Protein AF-0000000072074625 (afdb_homodimer)

Radius of gyration: 28.18 Å; Cα contacts (8 Å, |Δi|>4): 578; chains: 2; bounding box: 58×152×69 Å

Structure (mmCIF, N/CA/C/O backbone):
data_AF-0000000072074625-model_v1
#
loop_
_entity.id
_entity.type
_entity.pdbx_description
1 polymer 'Uncharacterized protein'
#
loop_
_atom_site.group_PDB
_atom_site.id
_atom_site.type_symbol
_atom_site.label_atom_id
_atom_site.label_alt_id
_atom_site.label_comp_id
_atom_site.label_asym_id
_atom_site.label_entity_id
_atom_site.label_seq_id
_atom_site.pdbx_PDB_ins_code
_atom_site.Cartn_x
_atom_site.Cartn_y
_atom_site.Cartn_z
_atom_site.occupancy
_atom_site.B_iso_or_equiv
_atom_site.auth_seq_id
_atom_site.auth_comp_id
_atom_site.auth_asym_id
_atom_site.auth_atom_id
_atom_site.pdbx_PDB_model_num
ATOM 1 N N . MET A 1 1 ? -21.141 -70.438 -47.938 1 34.88 1 MET A N 1
ATOM 2 C CA . MET A 1 1 ? -20.562 -69.062 -47.875 1 34.88 1 MET A CA 1
ATOM 3 C C . MET A 1 1 ? -20.734 -68.5 -46.469 1 34.88 1 MET A C 1
ATOM 5 O O . MET A 1 1 ? -21.844 -68.125 -46.062 1 34.88 1 MET A O 1
ATOM 9 N N . LYS A 1 2 ? -19.984 -69 -45.438 1 45.38 2 LYS A N 1
ATOM 10 C CA . LYS A 1 2 ? -19.938 -68.562 -44.062 1 45.38 2 LYS A CA 1
ATOM 11 C C . LYS A 1 2 ? -19.562 -67.125 -43.906 1 45.38 2 LYS A C 1
ATOM 13 O O . LYS A 1 2 ? -18.469 -66.688 -44.344 1 45.38 2 LYS A O 1
ATOM 18 N N . ILE A 1 3 ? -20.5 -66.25 -43.938 1 47.69 3 ILE A N 1
ATOM 19 C CA . ILE A 1 3 ? -20.297 -64.812 -43.656 1 47.69 3 ILE A CA 1
ATOM 20 C C . ILE A 1 3 ? -19.672 -64.688 -42.25 1 47.69 3 ILE A C 1
ATOM 22 O O . ILE A 1 3 ? -20.266 -65.062 -41.25 1 47.69 3 ILE A O 1
ATOM 26 N N . MET A 1 4 ? -18.344 -64.688 -42.125 1 47.41 4 MET A N 1
ATOM 27 C CA . MET A 1 4 ? -17.594 -64.312 -40.938 1 47.41 4 MET A CA 1
ATOM 28 C C . MET A 1 4 ? -17.984 -62.938 -40.438 1 47.41 4 MET A C 1
ATOM 30 O O . MET A 1 4 ? -17.844 -61.969 -41.188 1 47.41 4 MET A O 1
ATOM 34 N N . LYS A 1 5 ? -19.016 -62.75 -39.562 1 52.03 5 LYS A N 1
ATOM 35 C CA . LYS A 1 5 ? -19.344 -61.5 -38.875 1 52.03 5 LYS A CA 1
ATOM 36 C C . LYS A 1 5 ? -18.125 -60.938 -38.156 1 52.03 5 LYS A C 1
ATOM 38 O O . LYS A 1 5 ? -17.578 -61.594 -37.25 1 52.03 5 LYS A O 1
ATOM 43 N N . TYR A 1 6 ? -17.219 -60.219 -38.844 1 48.84 6 TYR A N 1
ATOM 44 C CA . TYR A 1 6 ? -16.266 -59.375 -38.156 1 48.84 6 TYR A CA 1
ATOM 45 C C . TYR A 1 6 ? -16.969 -58.406 -37.188 1 48.84 6 TYR A C 1
ATOM 47 O O . TYR A 1 6 ? -17.766 -57.562 -37.625 1 48.84 6 TYR A O 1
ATOM 55 N N . THR A 1 7 ? -17.312 -58.812 -36 1 49.59 7 THR A N 1
ATOM 56 C CA . THR A 1 7 ? -17.703 -57.812 -35 1 49.59 7 THR A CA 1
ATOM 57 C C . THR A 1 7 ? -16.562 -56.844 -34.75 1 49.59 7 THR A C 1
ATOM 59 O O . THR A 1 7 ? -15.492 -57.219 -34.281 1 49.59 7 THR A O 1
ATOM 62 N N . ALA A 1 8 ? -16.469 -55.75 -35.562 1 47.62 8 ALA A N 1
ATOM 63 C CA . ALA A 1 8 ? -15.578 -54.656 -35.219 1 47.62 8 ALA A CA 1
ATOM 64 C C . ALA A 1 8 ? -15.828 -54.156 -33.781 1 47.62 8 ALA A C 1
ATOM 66 O O . ALA A 1 8 ? -16.938 -53.75 -33.469 1 47.62 8 ALA A O 1
ATOM 67 N N . CYS A 1 9 ? -15.125 -54.75 -32.812 1 46.09 9 CYS A N 1
ATOM 68 C CA . CYS A 1 9 ? -15.07 -54.125 -31.484 1 46.09 9 CYS A CA 1
ATOM 69 C C . CYS A 1 9 ? -14.586 -52.688 -31.562 1 46.09 9 CYS A C 1
ATOM 71 O O . CYS A 1 9 ? -13.438 -52.438 -31.906 1 46.09 9 CYS A O 1
ATOM 73 N N . ILE A 1 10 ? -15.414 -51.781 -31.938 1 47.03 10 ILE A N 1
ATOM 74 C CA . ILE A 1 10 ? -15.062 -50.375 -31.75 1 47.03 10 ILE A CA 1
ATOM 75 C C . ILE A 1 10 ? -14.664 -50.156 -30.297 1 47.03 10 ILE A C 1
ATOM 77 O O . ILE A 1 10 ? -15.492 -50.281 -29.375 1 47.03 10 ILE A O 1
ATOM 81 N N . CYS A 1 11 ? -13.398 -50.406 -29.891 1 43 11 CYS A N 1
ATOM 82 C CA . CYS A 1 11 ? -12.875 -49.938 -28.609 1 43 11 CYS A CA 1
ATOM 83 C C . CYS A 1 11 ? -13.094 -48.438 -28.469 1 43 11 CYS A C 1
ATOM 85 O O . CYS A 1 11 ? -12.469 -47.625 -29.156 1 43 11 CYS A O 1
ATOM 87 N N . PHE A 1 12 ? -14.266 -48.031 -28.094 1 47.09 12 PHE A N 1
ATOM 88 C CA . PHE A 1 12 ? -14.406 -46.688 -27.578 1 47.09 12 PHE A CA 1
ATOM 89 C C . PHE A 1 12 ? -13.336 -46.375 -26.547 1 47.09 12 PHE A C 1
ATOM 91 O O . PHE A 1 12 ? -13.391 -46.875 -25.422 1 47.09 12 PHE A O 1
ATOM 98 N N . ILE A 1 13 ? -12.117 -46.219 -26.938 1 43.66 13 ILE A N 1
ATOM 99 C CA . ILE A 1 13 ? -11.18 -45.594 -26.016 1 43.66 13 ILE A CA 1
ATOM 100 C C . ILE A 1 13 ? -11.773 -44.312 -25.484 1 43.66 13 ILE A C 1
ATOM 102 O O . ILE A 1 13 ? -11.906 -43.312 -26.219 1 43.66 13 ILE A O 1
ATOM 106 N N . PHE A 1 14 ? -12.719 -44.375 -24.578 1 44.72 14 PHE A N 1
ATOM 107 C CA . PHE A 1 14 ? -13 -43.188 -23.781 1 44.72 14 PHE A CA 1
ATOM 108 C C . PHE A 1 14 ? -11.711 -42.531 -23.312 1 44.72 14 PHE A C 1
ATOM 110 O O . PHE A 1 14 ? -11 -43.094 -22.469 1 44.72 14 PHE A O 1
ATOM 117 N N . PHE A 1 15 ? -11.039 -41.844 -24.125 1 44.62 15 PHE A N 1
ATOM 118 C CA . PHE A 1 15 ? -10.07 -40.906 -23.594 1 44.62 15 PHE A CA 1
ATOM 119 C C . PHE A 1 15 ? -10.711 -40.031 -22.516 1 44.62 15 PHE A C 1
ATOM 121 O O . PHE A 1 15 ? -11.531 -39.156 -22.812 1 44.62 15 PHE A O 1
ATOM 128 N N . ALA A 1 16 ? -11.023 -40.531 -21.391 1 42.53 16 ALA A N 1
ATOM 129 C CA . ALA A 1 16 ? -11.203 -39.594 -20.297 1 42.53 16 ALA A CA 1
ATOM 130 C C . ALA A 1 16 ? -10.211 -38.438 -20.406 1 42.53 16 ALA A C 1
ATOM 132 O O . ALA A 1 16 ? -9.008 -38.625 -20.219 1 42.53 16 ALA A O 1
ATOM 133 N N . HIS A 1 17 ? -10.297 -37.562 -21.281 1 49.06 17 HIS A N 1
ATOM 134 C CA . HIS A 1 17 ? -9.562 -36.312 -21.141 1 49.06 17 HIS A CA 1
ATOM 135 C C . HIS A 1 17 ? -9.555 -35.844 -19.703 1 49.06 17 HIS A C 1
ATOM 137 O O . HIS A 1 17 ? -10.602 -35.5 -19.141 1 49.06 17 HIS A O 1
ATOM 143 N N . SER A 1 18 ? -8.883 -36.438 -18.797 1 49.34 18 SER A N 1
ATOM 144 C CA . SER A 1 18 ? -8.664 -35.875 -17.469 1 49.34 18 SER A CA 1
ATOM 145 C C . SER A 1 18 ? -8.586 -34.344 -17.531 1 49.34 18 SER A C 1
ATOM 147 O O . SER A 1 18 ? -7.742 -33.812 -18.234 1 49.34 18 SER A O 1
ATOM 149 N N . ALA A 1 19 ? -9.68 -33.719 -17.625 1 53.53 19 ALA A N 1
ATOM 150 C CA . ALA A 1 19 ? -9.695 -32.25 -17.594 1 53.53 19 ALA A CA 1
ATOM 151 C C . ALA A 1 19 ? -8.57 -31.703 -16.703 1 53.53 19 ALA A C 1
ATOM 153 O O . ALA A 1 19 ? -8.461 -32.094 -15.539 1 53.53 19 ALA A O 1
ATOM 154 N N . ILE A 1 20 ? -7.457 -31.422 -17.281 1 61.5 20 ILE A N 1
ATOM 155 C CA . ILE A 1 20 ? -6.367 -30.781 -16.547 1 61.5 20 ILE A CA 1
ATOM 156 C C . ILE A 1 20 ? -6.926 -29.719 -15.617 1 61.5 20 ILE A C 1
ATOM 158 O O . ILE A 1 20 ? -7.77 -28.922 -16.016 1 61.5 20 ILE A O 1
ATOM 162 N N . ALA A 1 21 ? -6.812 -29.969 -14.32 1 74.25 21 ALA A N 1
ATOM 163 C CA . ALA A 1 21 ? -7.27 -29.016 -13.297 1 74.25 21 ALA A CA 1
ATOM 164 C C . ALA A 1 21 ? -6.797 -27.609 -13.609 1 74.25 21 ALA A C 1
ATOM 166 O O . ALA A 1 21 ? -5.703 -27.406 -14.148 1 74.25 21 ALA A O 1
ATOM 167 N N . SER A 1 22 ? -7.691 -26.719 -13.633 1 85.19 22 SER A N 1
ATOM 168 C CA . SER A 1 22 ? -7.371 -25.328 -13.898 1 85.19 22 SER A CA 1
ATOM 169 C C . SER A 1 22 ? -7.586 -24.469 -12.648 1 85.19 22 SER A C 1
ATOM 171 O O . SER A 1 22 ? -8.156 -24.938 -11.664 1 85.19 22 SER A O 1
ATOM 173 N N . LEU A 1 23 ? -7.027 -23.312 -12.695 1 91.88 23 LEU A N 1
ATOM 174 C CA . LEU A 1 23 ? -7.156 -22.328 -11.617 1 91.88 23 LEU A CA 1
ATOM 175 C C . LEU A 1 23 ? -8.594 -21.844 -11.492 1 91.88 23 LEU A C 1
ATOM 177 O O . LEU A 1 23 ? -9.047 -21.016 -12.281 1 91.88 23 LEU A O 1
ATOM 181 N N . THR A 1 24 ? -9.32 -22.391 -10.562 1 91.75 24 THR A N 1
ATOM 182 C CA . THR A 1 24 ? -10.711 -22.016 -10.336 1 91.75 24 THR A CA 1
ATOM 183 C C . THR A 1 24 ? -10.812 -20.828 -9.391 1 91.75 24 THR A C 1
ATOM 185 O O . THR A 1 24 ? -9.867 -20.516 -8.656 1 91.75 24 THR A O 1
ATOM 188 N N . PRO A 1 25 ? -11.977 -20.078 -9.367 1 91.44 25 PRO A N 1
ATOM 189 C CA . PRO A 1 25 ? -12.188 -18.984 -8.406 1 91.44 25 PRO A CA 1
ATOM 190 C C . PRO A 1 25 ? -11.984 -19.422 -6.961 1 91.44 25 PRO A C 1
ATOM 192 O O . PRO A 1 25 ? -11.477 -18.656 -6.141 1 91.44 25 PRO A O 1
ATOM 195 N N . GLU A 1 26 ? -12.383 -20.625 -6.727 1 92.81 26 GLU A N 1
ATOM 196 C CA . GLU A 1 26 ? -12.211 -21.141 -5.375 1 92.81 26 GLU A CA 1
ATOM 197 C C . GLU A 1 26 ? -10.734 -21.234 -5 1 92.81 26 GLU A C 1
ATOM 199 O O . GLU A 1 26 ? -10.352 -20.875 -3.891 1 92.81 26 GLU A O 1
ATOM 204 N N . VAL A 1 27 ? -9.922 -21.734 -5.93 1 96.5 27 VAL A N 1
ATOM 205 C CA . VAL A 1 27 ? -8.492 -21.891 -5.676 1 96.5 27 VAL A CA 1
ATOM 206 C C . VAL A 1 27 ? -7.844 -20.516 -5.559 1 96.5 27 VAL A C 1
ATOM 208 O O . VAL A 1 27 ? -6.996 -20.297 -4.691 1 96.5 27 VAL A O 1
ATOM 211 N N . ILE A 1 28 ? -8.281 -19.609 -6.348 1 96 28 ILE A N 1
ATOM 212 C CA . ILE A 1 28 ? -7.801 -18.234 -6.312 1 96 28 ILE A CA 1
ATOM 213 C C . ILE A 1 28 ? -8.109 -17.609 -4.949 1 96 28 ILE A C 1
ATOM 215 O O . ILE A 1 28 ? -7.223 -17.047 -4.301 1 96 28 ILE A O 1
ATOM 219 N N . ASP A 1 29 ? -9.297 -17.797 -4.492 1 94.5 29 ASP A N 1
ATOM 220 C CA . ASP A 1 29 ? -9.703 -17.281 -3.188 1 94.5 29 ASP A CA 1
ATOM 221 C C . ASP A 1 29 ? -8.914 -17.953 -2.062 1 94.5 29 ASP A C 1
ATOM 223 O O . ASP A 1 29 ? -8.578 -17.312 -1.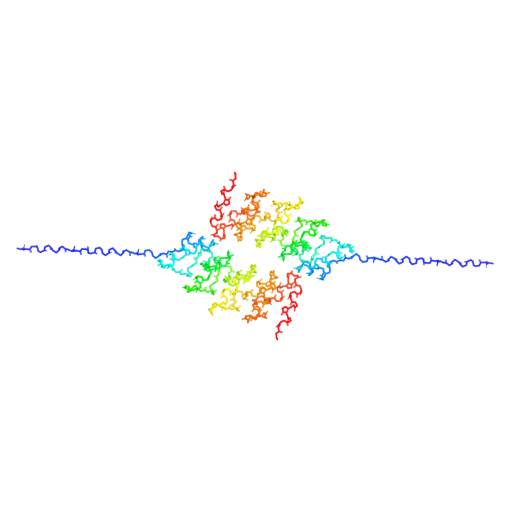067 1 94.5 29 ASP A O 1
ATOM 227 N N . ALA A 1 30 ? -8.711 -19.188 -2.238 1 97 30 ALA A N 1
ATOM 228 C CA . ALA A 1 30 ? -7.949 -19.906 -1.225 1 97 30 ALA A CA 1
ATOM 229 C C . ALA A 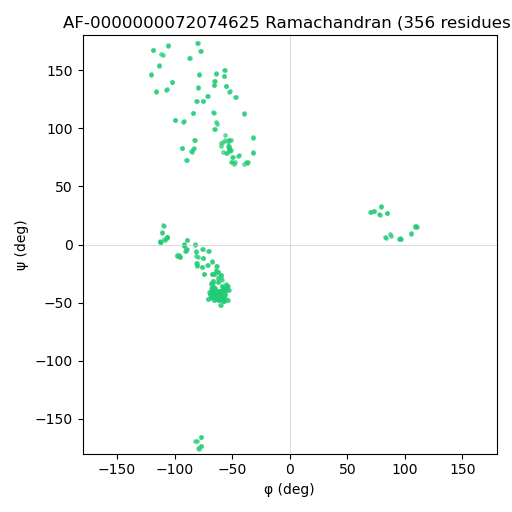1 30 ? -6.566 -19.297 -1.037 1 97 30 ALA A C 1
ATOM 231 O O . ALA A 1 30 ? -6.055 -19.234 0.083 1 97 30 ALA A O 1
ATOM 232 N N . ALA A 1 31 ? -5.93 -18.844 -2.127 1 97.56 31 ALA A N 1
ATOM 233 C CA . ALA A 1 31 ? -4.633 -18.172 -2.029 1 97.56 31 ALA A CA 1
ATOM 234 C C . ALA A 1 31 ? -4.762 -16.828 -1.327 1 97.56 31 ALA A C 1
ATOM 236 O O . ALA A 1 31 ? -3.932 -16.469 -0.488 1 97.56 31 ALA A O 1
ATOM 237 N N . ARG A 1 32 ? -5.852 -16.094 -1.599 1 95.44 32 ARG A N 1
ATOM 238 C CA . ARG A 1 32 ? -6.086 -14.773 -1.036 1 95.44 32 ARG A CA 1
ATOM 239 C C . ARG A 1 32 ? -6.316 -14.852 0.469 1 95.44 32 ARG A C 1
ATOM 241 O O . ARG A 1 32 ? -5.898 -13.961 1.212 1 95.44 32 ARG A O 1
ATOM 248 N N . TYR A 1 33 ? -6.906 -15.906 0.875 1 94.12 33 TYR A N 1
ATOM 249 C CA . TYR A 1 33 ? -7.355 -15.945 2.262 1 94.12 33 TYR A CA 1
ATOM 250 C C . TYR A 1 33 ? -6.566 -16.984 3.059 1 94.12 33 TYR A C 1
ATOM 252 O O . TYR A 1 33 ? -6.863 -17.219 4.23 1 94.12 33 TYR A O 1
ATOM 260 N N . GLY A 1 34 ? -5.656 -17.594 2.486 1 97.12 34 GLY A N 1
ATOM 261 C CA . GLY A 1 34 ? -4.727 -18.453 3.199 1 97.12 34 GLY A CA 1
ATOM 262 C C . GLY A 1 34 ? -5.305 -19.828 3.518 1 97.12 34 GLY A C 1
ATOM 263 O O . GLY A 1 34 ? -5.027 -20.391 4.578 1 97.12 34 GLY A O 1
ATOM 264 N N . GLU A 1 35 ? -6.133 -20.281 2.66 1 97.44 35 GLU A N 1
ATOM 265 C CA . GLU A 1 35 ? -6.676 -21.625 2.82 1 97.44 35 GLU A CA 1
ATOM 266 C C . GLU A 1 35 ? -5.746 -22.672 2.217 1 97.44 35 GLU A C 1
ATOM 268 O O . GLU A 1 35 ? -6.059 -23.266 1.183 1 97.44 35 GLU A O 1
ATOM 273 N N . VAL A 1 36 ? -4.742 -23.016 2.928 1 98 36 VAL A N 1
ATOM 274 C CA . VAL A 1 36 ? -3.615 -23.781 2.42 1 98 36 VAL A CA 1
ATOM 275 C C . VAL A 1 36 ? -4.082 -25.188 2.057 1 98 36 VAL A C 1
ATOM 277 O O . VAL A 1 36 ? -3.582 -25.797 1.102 1 98 36 VAL A O 1
ATOM 280 N N . LYS A 1 37 ? -5.074 -25.75 2.748 1 97.94 37 LYS A N 1
ATOM 281 C CA . LYS A 1 37 ? -5.578 -27.078 2.453 1 97.94 37 LYS A CA 1
ATOM 282 C C . LYS A 1 37 ? -6.176 -27.141 1.05 1 97.94 37 LYS A C 1
ATOM 284 O O . LYS A 1 37 ? -5.969 -28.125 0.325 1 97.94 37 LYS A O 1
ATOM 289 N N . ILE A 1 38 ? -6.879 -26.156 0.71 1 97.56 38 ILE A N 1
ATOM 290 C CA . ILE A 1 38 ? -7.477 -26.078 -0.62 1 97.56 38 ILE A CA 1
ATOM 291 C C . ILE A 1 38 ? -6.375 -25.953 -1.672 1 97.56 38 ILE A C 1
ATOM 293 O O . ILE A 1 38 ? -6.438 -26.609 -2.723 1 97.56 38 ILE A O 1
ATOM 297 N N . ILE A 1 39 ? -5.348 -25.188 -1.389 1 98.06 39 ILE A N 1
ATOM 298 C CA . ILE A 1 39 ? -4.215 -25.016 -2.291 1 98.06 39 ILE A CA 1
ATOM 299 C C . ILE A 1 39 ? -3.502 -26.344 -2.484 1 98.06 39 ILE A C 1
ATOM 301 O O . ILE A 1 39 ? -3.184 -26.734 -3.613 1 98.06 39 ILE A O 1
ATOM 305 N N . LYS A 1 40 ? -3.32 -27.062 -1.421 1 97.75 40 LYS A N 1
ATOM 306 C CA . LYS A 1 40 ? -2.66 -28.359 -1.467 1 97.75 40 LYS A CA 1
ATOM 307 C C . LYS A 1 40 ? -3.43 -29.328 -2.354 1 97.75 40 LYS A C 1
ATOM 309 O O . LYS A 1 40 ? -2.836 -30.031 -3.184 1 97.75 40 LYS A O 1
ATOM 314 N N . LYS A 1 41 ? -4.672 -29.375 -2.172 1 96.69 41 LYS A N 1
ATOM 315 C CA . LYS A 1 41 ? -5.516 -30.25 -2.979 1 96.69 41 LYS A CA 1
ATOM 316 C C . LYS A 1 41 ? -5.438 -29.891 -4.457 1 96.69 41 LYS A C 1
ATOM 318 O O . LYS A 1 41 ? -5.355 -30.766 -5.316 1 96.69 41 LYS A O 1
ATOM 323 N N . ALA A 1 42 ? -5.508 -28.609 -4.727 1 96.44 42 ALA A N 1
ATOM 324 C CA . ALA A 1 42 ? -5.449 -28.141 -6.105 1 96.44 42 ALA A CA 1
ATOM 325 C C . ALA A 1 42 ? -4.137 -28.547 -6.77 1 96.44 42 ALA A C 1
ATOM 327 O O . ALA A 1 42 ? -4.129 -29.031 -7.898 1 96.44 42 ALA A O 1
ATOM 328 N N . ILE A 1 43 ? -3.049 -28.375 -6.109 1 95.75 43 ILE A N 1
ATOM 329 C CA . ILE A 1 43 ? -1.735 -28.703 -6.648 1 95.75 43 ILE A CA 1
ATOM 330 C C . ILE A 1 43 ? -1.63 -30.219 -6.859 1 95.75 43 ILE A C 1
ATOM 332 O O . ILE A 1 43 ? -1.139 -30.672 -7.891 1 95.75 43 ILE A O 1
ATOM 336 N N . ALA A 1 44 ? -2.129 -30.938 -5.91 1 94.88 44 ALA A N 1
ATOM 337 C CA . ALA A 1 44 ? -2.115 -32.375 -6.012 1 94.88 44 ALA A CA 1
ATOM 338 C C . ALA A 1 44 ? -2.939 -32.875 -7.203 1 94.88 44 ALA A C 1
ATOM 340 O O . ALA A 1 44 ? -2.65 -33.906 -7.789 1 94.88 44 ALA A O 1
ATOM 341 N N . SER A 1 45 ? -3.904 -32.125 -7.555 1 94.25 45 SER A N 1
ATOM 342 C CA . SER A 1 45 ? -4.785 -32.5 -8.656 1 94.25 45 SER A CA 1
ATOM 343 C C . SER A 1 45 ? -4.152 -32.156 -10.008 1 94.25 45 SER A C 1
ATOM 345 O O . SER A 1 45 ? -4.719 -32.469 -11.055 1 94.25 45 SER A O 1
ATOM 347 N N . GLY A 1 46 ? -3.047 -31.422 -9.992 1 94.12 46 GLY A N 1
ATOM 348 C CA . GLY A 1 46 ? -2.256 -31.281 -11.203 1 94.12 46 GLY A CA 1
ATOM 349 C C . GLY A 1 46 ? -2.338 -29.906 -11.828 1 94.12 46 GLY A C 1
ATOM 350 O O . GLY A 1 46 ? -1.982 -29.719 -12.992 1 94.12 46 GLY A O 1
ATOM 351 N N . ILE A 1 47 ? -2.816 -28.953 -11.117 1 94.31 47 ILE A N 1
ATOM 352 C CA . ILE A 1 47 ? -2.836 -27.625 -11.688 1 94.31 47 ILE A CA 1
ATOM 353 C C . ILE A 1 47 ? -1.407 -27.141 -11.938 1 94.31 47 ILE A C 1
ATOM 355 O O . ILE A 1 47 ? -0.474 -27.562 -11.25 1 94.31 47 ILE A O 1
ATOM 359 N N . ASP A 1 48 ? -1.237 -26.344 -13.008 1 96.31 48 ASP A N 1
ATOM 360 C CA . ASP A 1 48 ? 0.026 -25.625 -13.172 1 96.31 48 ASP A CA 1
ATOM 361 C C . ASP A 1 48 ? 0.21 -24.578 -12.07 1 96.31 48 ASP A C 1
ATOM 363 O O . ASP A 1 48 ? -0.514 -23.578 -12.031 1 96.31 48 ASP A O 1
ATOM 367 N N . ILE A 1 49 ? 1.179 -24.797 -11.242 1 97.56 49 ILE A N 1
ATOM 368 C CA . ILE A 1 49 ? 1.379 -23.969 -10.047 1 97.56 49 ILE A CA 1
ATOM 369 C C . ILE A 1 49 ? 1.686 -22.531 -10.453 1 97.56 49 ILE A C 1
ATOM 371 O O . ILE A 1 49 ? 1.525 -21.609 -9.648 1 97.56 49 ILE A O 1
ATOM 375 N N . ASN A 1 50 ? 2.078 -22.297 -11.656 1 98.38 50 ASN A N 1
ATOM 376 C CA . ASN A 1 50 ? 2.434 -20.953 -12.133 1 98.38 50 ASN A CA 1
ATOM 377 C C . ASN A 1 50 ? 1.362 -20.391 -13.055 1 98.38 50 ASN A C 1
ATOM 379 O O . ASN A 1 50 ? 1.565 -19.344 -13.672 1 98.38 50 ASN A O 1
ATOM 383 N N . GLU A 1 51 ? 0.258 -21.125 -13.18 1 97.31 51 GLU A N 1
ATOM 384 C CA . GLU A 1 51 ? -0.859 -20.562 -13.938 1 97.31 51 GLU A CA 1
ATOM 385 C C . GLU A 1 51 ? -1.311 -19.234 -13.367 1 97.31 51 GLU A C 1
ATOM 387 O O . GLU A 1 51 ? -1.281 -19.016 -12.156 1 97.31 51 GLU A O 1
ATOM 392 N N . THR A 1 52 ? -1.73 -18.312 -14.211 1 96.94 52 THR A N 1
ATOM 393 C CA . THR A 1 52 ? -2.178 -17 -13.742 1 96.94 52 THR A CA 1
ATOM 394 C C . THR A 1 52 ? -3.672 -16.828 -14 1 96.94 52 THR A C 1
ATOM 396 O O . THR A 1 52 ? -4.246 -17.484 -14.859 1 96.94 52 THR A O 1
ATOM 399 N N . ASP A 1 53 ? -4.258 -16.016 -13.219 1 94.06 53 ASP A N 1
ATOM 400 C CA . ASP A 1 53 ? -5.629 -15.617 -13.5 1 94.06 53 ASP A CA 1
ATOM 401 C C . ASP A 1 53 ? -5.668 -14.5 -14.539 1 94.06 53 ASP A C 1
ATOM 403 O O . ASP A 1 53 ? -4.676 -14.25 -15.227 1 94.06 53 ASP A O 1
ATOM 407 N N . SER A 1 54 ? -6.848 -13.898 -14.719 1 92.62 54 SER A N 1
ATOM 408 C CA . SER A 1 54 ? -7.062 -12.922 -15.773 1 92.62 54 SER A CA 1
ATOM 409 C C . SER A 1 54 ? -6.305 -11.625 -15.492 1 92.62 54 SER A C 1
ATOM 411 O O . SER A 1 54 ? -6.191 -10.766 -16.359 1 92.62 54 SER A O 1
ATOM 413 N N . HIS A 1 55 ? -5.703 -11.523 -14.391 1 92.56 55 HIS A N 1
ATOM 414 C CA . HIS A 1 55 ? -4.945 -10.336 -14.016 1 92.56 55 HIS A CA 1
ATOM 415 C C . HIS A 1 55 ? -3.453 -10.633 -13.938 1 92.56 55 HIS A C 1
ATOM 417 O O . HIS A 1 55 ? -2.668 -9.773 -13.523 1 92.56 55 HIS A O 1
ATOM 423 N N . GLY A 1 56 ? -3.115 -11.82 -14.25 1 96.69 56 GLY A N 1
ATOM 424 C CA . GLY A 1 56 ? -1.718 -12.219 -14.258 1 96.69 56 GLY A CA 1
ATOM 425 C C . GLY A 1 56 ? -1.228 -12.688 -12.898 1 96.69 56 GLY A C 1
ATOM 426 O O . GLY A 1 56 ? -0.034 -12.938 -12.719 1 96.69 56 GLY A O 1
ATOM 427 N N . TYR A 1 57 ? -2.105 -12.852 -11.984 1 97.38 57 TYR A N 1
ATOM 428 C CA . TYR A 1 57 ? -1.685 -13.273 -10.656 1 97.38 57 TYR A CA 1
ATOM 429 C C . TYR A 1 57 ? -1.465 -14.781 -10.609 1 97.38 57 TYR A C 1
ATOM 431 O O . TYR A 1 57 ? -2.367 -15.555 -10.938 1 97.38 57 TYR A O 1
ATOM 439 N N . THR A 1 58 ? -0.334 -15.141 -10.234 1 98.44 58 THR A N 1
ATOM 440 C CA . THR A 1 58 ? -0.137 -16.516 -9.781 1 98.44 58 THR A CA 1
ATOM 441 C C . THR A 1 58 ? -0.668 -16.688 -8.359 1 98.44 58 THR A C 1
ATOM 443 O O . THR A 1 58 ? -0.919 -15.711 -7.656 1 98.44 58 THR A O 1
ATOM 446 N N . LEU A 1 59 ? -0.791 -17.906 -7.992 1 98.5 59 LEU A N 1
ATOM 447 C CA . LEU A 1 59 ? -1.159 -18.172 -6.605 1 98.5 59 LEU A CA 1
ATOM 448 C C . LEU A 1 59 ? -0.135 -17.578 -5.645 1 98.5 59 LEU A C 1
ATOM 450 O O . LEU A 1 59 ? -0.496 -17.078 -4.578 1 98.5 59 LEU A O 1
ATOM 454 N N . LEU A 1 60 ? 1.171 -17.578 -6.004 1 98.88 60 LEU A N 1
ATOM 455 C CA . LEU A 1 60 ? 2.227 -17.016 -5.172 1 98.88 60 LEU A CA 1
ATOM 456 C C . LEU A 1 60 ? 2.031 -15.508 -5 1 98.88 60 LEU A C 1
ATOM 458 O O . LEU A 1 60 ? 2.094 -14.992 -3.879 1 98.88 60 LEU A O 1
ATOM 462 N N . ILE A 1 61 ? 1.77 -14.836 -6.062 1 98.62 61 ILE A N 1
ATOM 463 C CA . ILE A 1 61 ? 1.566 -13.398 -6.016 1 98.62 61 ILE A CA 1
ATOM 464 C C . ILE A 1 61 ? 0.352 -13.07 -5.148 1 98.62 61 ILE A C 1
ATOM 466 O O . ILE A 1 61 ? 0.424 -12.219 -4.262 1 98.62 61 ILE A O 1
ATOM 470 N N . LEU A 1 62 ? -0.726 -13.781 -5.375 1 97.69 62 LEU A N 1
ATOM 471 C CA . LEU A 1 62 ? -1.945 -13.531 -4.613 1 97.69 62 LEU A CA 1
ATOM 472 C C . LEU A 1 62 ? -1.709 -13.75 -3.121 1 97.69 62 LEU A C 1
ATOM 474 O O . LEU A 1 62 ? -2.076 -12.906 -2.303 1 97.69 62 LEU A O 1
ATOM 478 N N . ALA A 1 63 ? -1.185 -14.875 -2.766 1 98.25 63 ALA A N 1
ATOM 479 C CA . ALA A 1 63 ? -0.92 -15.172 -1.359 1 98.25 63 ALA A CA 1
ATOM 480 C C . ALA A 1 63 ? -0.026 -14.102 -0.734 1 98.25 63 ALA A C 1
ATOM 482 O O . ALA A 1 63 ? -0.25 -13.688 0.404 1 98.25 63 ALA A O 1
ATOM 483 N N . THR A 1 64 ? 0.981 -13.641 -1.499 1 98.38 64 THR A N 1
ATOM 484 C CA . THR A 1 64 ? 1.914 -12.633 -1.019 1 98.38 64 THR A CA 1
ATOM 485 C C . THR A 1 64 ? 1.198 -11.297 -0.795 1 98.38 64 THR A C 1
ATOM 487 O O . THR A 1 64 ? 1.313 -10.703 0.276 1 98.38 64 THR A O 1
ATOM 490 N N . TYR A 1 65 ? 0.419 -10.906 -1.785 1 95.38 65 TYR A N 1
ATOM 491 C CA . TYR A 1 65 ? -0.258 -9.617 -1.723 1 95.38 65 TYR A CA 1
ATOM 492 C C . TYR A 1 65 ? -1.222 -9.562 -0.543 1 95.38 65 TYR A C 1
ATOM 494 O O . TYR A 1 65 ? -1.502 -8.484 -0.013 1 95.38 65 TYR A O 1
ATOM 502 N N . HIS A 1 66 ? -1.633 -10.68 -0.113 1 94.25 66 HIS A N 1
ATOM 503 C CA . HIS A 1 66 ? -2.654 -10.695 0.928 1 94.25 66 HIS A CA 1
ATOM 504 C C . HIS A 1 66 ? -2.084 -11.195 2.25 1 94.25 66 HIS A C 1
ATOM 506 O O . HIS A 1 66 ? -2.836 -11.523 3.17 1 94.25 66 HIS A O 1
ATOM 512 N N . GLY A 1 67 ? -0.782 -11.328 2.326 1 95.56 67 GLY A N 1
ATOM 513 C CA . GLY A 1 67 ? -0.118 -11.586 3.594 1 95.56 67 GLY A CA 1
ATOM 514 C C . GLY A 1 67 ? -0.323 -13.008 4.098 1 95.56 67 GLY A C 1
ATOM 515 O O . GLY A 1 67 ? -0.393 -13.234 5.309 1 95.56 67 GLY A O 1
ATOM 516 N N . GLN A 1 68 ? -0.491 -13.898 3.248 1 97.5 68 GLN A N 1
ATOM 517 C CA . GLN A 1 68 ? -0.706 -15.289 3.643 1 97.5 68 GLN A CA 1
ATOM 518 C C . GLN A 1 68 ? 0.608 -16.062 3.666 1 97.5 68 GLN A C 1
ATOM 520 O O . GLN A 1 68 ? 0.878 -16.859 2.768 1 97.5 68 GLN A O 1
ATOM 525 N N . TYR A 1 69 ? 1.322 -15.953 4.719 1 98.69 69 TYR A N 1
ATOM 526 C CA . TYR A 1 69 ? 2.721 -16.359 4.805 1 98.69 69 TYR A CA 1
ATOM 527 C C . TYR A 1 69 ? 2.854 -17.875 4.742 1 98.69 69 TYR A C 1
ATOM 529 O O . TYR A 1 69 ? 3.756 -18.391 4.086 1 98.69 69 TYR A O 1
ATOM 537 N N . THR A 1 70 ? 1.974 -18.562 5.406 1 98.69 70 THR A N 1
ATOM 538 C CA . THR A 1 70 ? 2.012 -20.016 5.352 1 98.69 70 THR A CA 1
ATOM 539 C C . THR A 1 70 ? 1.807 -20.516 3.924 1 98.69 70 THR A C 1
ATOM 541 O O . THR A 1 70 ? 2.516 -21.406 3.465 1 98.69 70 THR A O 1
ATOM 544 N N . THR A 1 71 ? 0.916 -19.906 3.281 1 98.75 71 THR A N 1
ATOM 545 C CA . THR A 1 71 ? 0.627 -20.266 1.898 1 98.75 71 THR A CA 1
ATOM 546 C C . THR A 1 71 ? 1.798 -19.906 0.989 1 98.75 71 THR A C 1
ATOM 548 O O . THR A 1 71 ? 2.166 -20.688 0.104 1 98.75 71 THR A O 1
ATOM 551 N N . VAL A 1 72 ? 2.406 -18.75 1.198 1 98.94 72 VAL A N 1
ATOM 552 C CA . VAL A 1 72 ? 3.574 -18.328 0.432 1 98.94 72 VAL A CA 1
ATOM 553 C C . VAL A 1 72 ? 4.688 -19.375 0.572 1 98.94 72 VAL A C 1
ATOM 555 O O . VAL A 1 72 ? 5.242 -19.828 -0.427 1 98.94 72 VAL A O 1
ATOM 558 N N . LYS A 1 73 ? 4.965 -19.766 1.749 1 98.88 73 LYS A N 1
ATOM 559 C CA . LYS A 1 73 ? 6.004 -20.75 2.02 1 98.88 73 LYS A CA 1
ATOM 560 C C . LYS A 1 73 ? 5.711 -22.062 1.308 1 98.88 73 LYS A C 1
ATOM 562 O O . LYS A 1 73 ? 6.598 -22.656 0.677 1 98.88 73 LYS A O 1
ATOM 567 N N . TYR A 1 74 ? 4.516 -22.5 1.407 1 98.81 74 TYR A N 1
ATOM 568 C CA . TYR A 1 74 ? 4.125 -23.766 0.79 1 98.81 74 TYR A CA 1
ATOM 569 C C . TYR A 1 74 ? 4.301 -23.703 -0.723 1 98.81 74 TYR A C 1
ATOM 571 O O . TYR A 1 74 ? 4.895 -24.609 -1.32 1 98.81 74 TYR A O 1
ATOM 579 N N . LEU A 1 75 ? 3.793 -22.625 -1.313 1 98.88 75 LEU A N 1
ATOM 580 C CA . LEU A 1 75 ? 3.852 -22.5 -2.766 1 98.88 75 LEU A CA 1
ATOM 581 C C . LEU A 1 75 ? 5.297 -22.484 -3.252 1 98.88 75 LEU A C 1
ATOM 583 O O . LEU A 1 75 ? 5.629 -23.141 -4.242 1 98.88 75 LEU A O 1
ATOM 587 N N . LEU A 1 76 ? 6.16 -21.766 -2.568 1 98.88 76 LEU A N 1
ATOM 588 C CA . LEU A 1 76 ? 7.574 -21.75 -2.928 1 98.88 76 LEU A CA 1
ATOM 589 C C . LEU A 1 76 ? 8.18 -23.156 -2.803 1 98.88 76 LEU A C 1
ATOM 591 O O . LEU A 1 76 ? 8.938 -23.578 -3.676 1 98.88 76 LEU A O 1
ATOM 595 N N . SER A 1 77 ? 7.82 -23.859 -1.771 1 98.62 77 SER A N 1
ATOM 596 C CA . SER A 1 77 ? 8.352 -25.203 -1.548 1 98.62 77 SER A CA 1
ATOM 597 C C . SER A 1 77 ? 7.898 -26.172 -2.639 1 98.62 77 SER A C 1
ATOM 599 O O . SER A 1 77 ? 8.57 -27.156 -2.906 1 98.62 77 SER A O 1
ATOM 601 N N . GLN A 1 78 ? 6.781 -25.859 -3.252 1 98.25 78 GLN A N 1
ATOM 602 C CA . GLN A 1 78 ? 6.23 -26.719 -4.297 1 98.25 78 GLN A CA 1
ATOM 603 C C . GLN A 1 78 ? 6.73 -26.297 -5.676 1 98.25 78 GLN A C 1
ATOM 605 O O . GLN A 1 78 ? 6.305 -26.844 -6.691 1 98.25 78 GLN A O 1
ATOM 610 N N . GLY A 1 79 ? 7.516 -25.281 -5.699 1 98.44 79 GLY A N 1
ATOM 611 C CA . GLY A 1 79 ? 8.188 -24.938 -6.945 1 98.44 79 GLY A CA 1
ATOM 612 C C . GLY A 1 79 ? 7.594 -23.719 -7.625 1 98.44 79 GLY A C 1
ATOM 613 O O . GLY A 1 79 ? 7.906 -23.438 -8.781 1 98.44 79 GLY A O 1
ATOM 614 N N . ALA A 1 80 ? 6.707 -22.969 -6.98 1 98.88 80 ALA A N 1
ATOM 615 C CA . ALA A 1 80 ? 6.215 -21.734 -7.57 1 98.88 80 ALA A CA 1
ATOM 616 C C . ALA A 1 80 ? 7.367 -20.797 -7.93 1 98.88 80 ALA A C 1
ATOM 618 O O . ALA A 1 80 ? 8.32 -20.656 -7.16 1 98.88 80 ALA A O 1
ATOM 619 N N . ASP A 1 81 ? 7.305 -20.188 -9.094 1 98.88 81 ASP A N 1
ATOM 620 C CA . ASP A 1 81 ? 8.352 -19.312 -9.617 1 98.88 81 ASP A CA 1
ATOM 621 C C . ASP A 1 81 ? 8.195 -17.891 -9.07 1 98.88 81 ASP A C 1
ATOM 623 O O . ASP A 1 81 ? 7.238 -17.188 -9.414 1 98.88 81 ASP A O 1
ATOM 627 N N . PRO A 1 82 ? 9.109 -17.438 -8.273 1 98.88 82 PRO A N 1
ATOM 628 C CA . PRO A 1 82 ? 8.961 -16.109 -7.66 1 98.88 82 PRO A CA 1
ATOM 629 C C . PRO A 1 82 ? 9.242 -14.969 -8.633 1 98.88 82 PRO A C 1
ATOM 631 O O . PRO A 1 82 ? 9.023 -13.805 -8.305 1 98.88 82 PRO A O 1
ATOM 634 N N . SER A 1 83 ? 9.648 -15.25 -9.859 1 98.75 83 SER A N 1
ATOM 635 C CA . SER A 1 83 ? 10.078 -14.203 -10.789 1 98.75 83 SER A CA 1
ATOM 636 C C . SER A 1 83 ? 8.945 -13.789 -11.711 1 98.75 83 SER A C 1
ATOM 638 O O . SER A 1 83 ? 9.07 -12.812 -12.461 1 98.75 83 SER A O 1
ATOM 640 N N . ILE A 1 84 ? 7.844 -14.539 -11.672 1 98.75 84 ILE A N 1
ATOM 641 C CA . ILE A 1 84 ? 6.738 -14.219 -12.57 1 98.75 84 ILE A CA 1
ATOM 642 C C . ILE A 1 84 ? 6.141 -12.867 -12.203 1 98.75 84 ILE A C 1
ATOM 644 O O . ILE A 1 84 ? 5.965 -12.562 -11.023 1 98.75 84 ILE A O 1
ATOM 648 N N . LEU A 1 85 ? 5.852 -12.078 -13.234 1 98.69 85 LEU A N 1
ATOM 649 C CA . LEU A 1 85 ? 5.285 -10.742 -13.055 1 98.69 85 LEU A CA 1
ATOM 650 C C . LEU A 1 85 ? 3.787 -10.75 -13.344 1 98.69 85 LEU A C 1
ATOM 652 O O . LEU A 1 85 ? 3.332 -11.414 -14.273 1 98.69 85 LEU A O 1
ATOM 656 N N . ASP A 1 86 ? 3.035 -10.055 -12.57 1 97.5 86 ASP A N 1
ATOM 657 C CA . ASP A 1 86 ? 1.62 -9.875 -12.883 1 97.5 86 ASP A CA 1
ATOM 658 C C . ASP A 1 86 ? 1.43 -8.844 -13.992 1 97.5 86 ASP A C 1
ATOM 660 O O . ASP A 1 86 ? 2.402 -8.391 -14.602 1 97.5 86 ASP A O 1
ATOM 664 N N . HIS A 1 87 ? 0.177 -8.477 -14.289 1 96.44 87 HIS A N 1
ATOM 665 C CA . HIS A 1 87 ? -0.091 -7.613 -15.43 1 96.44 87 HIS A CA 1
ATOM 666 C C . HIS A 1 87 ? 0.287 -6.168 -15.125 1 96.44 87 HIS A C 1
ATOM 668 O O . HIS A 1 87 ? 0.335 -5.332 -16.031 1 96.44 87 HIS A O 1
ATOM 674 N N . HIS A 1 88 ? 0.549 -5.844 -13.922 1 93.81 88 HIS A N 1
ATOM 675 C CA . HIS A 1 88 ? 1.063 -4.531 -13.562 1 93.81 88 HIS A CA 1
ATOM 676 C C . HIS A 1 88 ? 2.588 -4.523 -13.539 1 93.81 88 HIS A C 1
ATOM 678 O O . HIS A 1 88 ? 3.203 -3.521 -13.164 1 93.81 88 HIS A O 1
ATOM 684 N N . GLY A 1 89 ? 3.158 -5.637 -13.82 1 97.88 89 GLY A N 1
ATOM 685 C CA . GLY A 1 89 ? 4.605 -5.746 -13.883 1 97.88 89 GLY A CA 1
ATOM 686 C C . GLY A 1 89 ? 5.254 -5.973 -12.531 1 97.88 89 GLY A C 1
ATOM 687 O O . GLY A 1 89 ? 6.406 -5.594 -12.32 1 97.88 89 GLY A O 1
ATOM 688 N N . ARG A 1 90 ? 4.512 -6.57 -11.617 1 97.88 90 ARG A N 1
ATOM 689 C CA . ARG A 1 90 ? 5.066 -6.758 -10.281 1 97.88 90 ARG A CA 1
ATOM 690 C C . ARG A 1 90 ? 5.223 -8.242 -9.953 1 97.88 90 ARG A C 1
ATOM 692 O O . ARG A 1 90 ? 4.312 -9.031 -10.188 1 97.88 90 ARG A O 1
ATOM 699 N N . SER A 1 91 ? 6.41 -8.547 -9.469 1 98.81 91 SER A N 1
ATOM 700 C CA . SER A 1 91 ? 6.617 -9.859 -8.867 1 98.81 91 SER A CA 1
ATOM 701 C C . SER A 1 91 ? 6.082 -9.906 -7.438 1 98.81 91 SER A C 1
ATOM 703 O O . SER A 1 91 ? 5.672 -8.875 -6.891 1 98.81 91 SER A O 1
ATOM 705 N N . ALA A 1 92 ? 6.098 -11.086 -6.863 1 98.88 92 ALA A N 1
ATOM 706 C CA . ALA A 1 92 ? 5.695 -11.227 -5.465 1 98.88 92 ALA A CA 1
ATOM 707 C C . ALA A 1 92 ? 6.531 -10.32 -4.562 1 98.88 92 ALA A C 1
ATOM 709 O O . ALA A 1 92 ? 5.992 -9.641 -3.688 1 98.88 92 ALA A O 1
ATOM 710 N N . LEU A 1 93 ? 7.867 -10.258 -4.805 1 98.94 93 LEU A N 1
ATOM 711 C CA . LEU A 1 93 ? 8.742 -9.422 -3.988 1 98.94 93 LEU A CA 1
ATOM 712 C C . LEU A 1 93 ? 8.43 -7.945 -4.191 1 98.94 93 LEU A C 1
ATOM 714 O O . LEU A 1 93 ? 8.414 -7.172 -3.23 1 98.94 93 LEU A O 1
ATOM 718 N N . MET A 1 94 ? 8.188 -7.57 -5.422 1 98.75 94 MET A N 1
ATOM 719 C CA . MET A 1 94 ? 7.82 -6.188 -5.711 1 98.75 94 MET A CA 1
ATOM 720 C C . MET A 1 94 ? 6.512 -5.82 -5.023 1 98.75 94 MET A C 1
ATOM 722 O O . MET A 1 94 ? 6.367 -4.711 -4.504 1 98.75 94 MET A O 1
ATOM 726 N N . GLY A 1 95 ? 5.523 -6.723 -5.082 1 97.38 95 GLY A N 1
ATOM 727 C CA . GLY A 1 95 ? 4.289 -6.496 -4.344 1 97.38 95 GLY A CA 1
ATOM 728 C C . GLY A 1 95 ? 4.504 -6.34 -2.852 1 97.38 95 GLY A C 1
ATOM 729 O O . GLY A 1 95 ? 3.904 -5.469 -2.221 1 97.38 95 GLY A O 1
ATOM 730 N N . ALA A 1 96 ? 5.34 -7.172 -2.27 1 98.19 96 ALA A N 1
ATOM 731 C CA . ALA A 1 96 ? 5.688 -7.047 -0.857 1 98.19 96 ALA A CA 1
ATOM 732 C C . ALA A 1 96 ? 6.309 -5.684 -0.564 1 98.19 96 ALA A C 1
ATOM 734 O O . ALA A 1 96 ? 6.004 -5.059 0.455 1 98.19 96 ALA A O 1
ATOM 735 N N . ALA A 1 97 ? 7.137 -5.195 -1.453 1 98.38 97 ALA A N 1
ATOM 736 C CA . ALA A 1 97 ? 7.797 -3.898 -1.3 1 98.38 97 ALA A CA 1
ATOM 737 C C . ALA A 1 97 ? 6.785 -2.758 -1.354 1 98.38 97 ALA A C 1
ATOM 739 O O . ALA A 1 97 ? 6.855 -1.817 -0.56 1 98.38 97 ALA A O 1
ATOM 740 N N . PHE A 1 98 ? 5.887 -2.926 -2.283 1 94.88 98 PHE A N 1
ATOM 741 C CA . PHE A 1 98 ? 4.816 -1.947 -2.443 1 94.88 98 PHE A CA 1
ATOM 742 C C . PHE A 1 98 ? 4.051 -1.76 -1.139 1 94.88 98 PHE A C 1
ATOM 744 O O . PHE A 1 98 ? 3.775 -0.63 -0.732 1 94.88 98 PHE A O 1
ATOM 751 N N . LYS A 1 99 ? 3.863 -2.793 -0.426 1 91.38 99 LYS A N 1
ATOM 752 C CA . LYS A 1 99 ? 3.062 -2.771 0.794 1 91.38 99 LYS A CA 1
ATOM 753 C C . LYS A 1 99 ? 3.945 -2.602 2.027 1 91.38 99 LYS A C 1
ATOM 755 O O . LYS A 1 99 ? 3.439 -2.408 3.137 1 91.38 99 LYS A O 1
ATOM 760 N N . GLY A 1 100 ? 5.203 -2.715 1.824 1 95.06 100 GLY A N 1
ATOM 761 C CA . GLY A 1 100 ? 6.109 -2.701 2.963 1 95.06 100 GLY A CA 1
ATOM 762 C C . GLY A 1 100 ? 6.008 -3.945 3.824 1 95.06 100 GLY A C 1
ATOM 763 O O . GLY A 1 100 ? 6.199 -3.883 5.039 1 95.06 100 GLY A O 1
ATOM 764 N N . ASP A 1 101 ? 5.633 -5.023 3.271 1 96 101 ASP A N 1
ATOM 765 C CA . ASP A 1 101 ? 5.457 -6.281 3.992 1 96 101 ASP A CA 1
ATOM 766 C C . ASP A 1 101 ? 6.793 -7 4.172 1 96 101 ASP A C 1
ATOM 768 O O . ASP A 1 101 ? 7.152 -7.859 3.363 1 96 101 ASP A O 1
ATOM 772 N N . LEU A 1 102 ? 7.434 -6.688 5.258 1 97.88 102 LEU A N 1
ATOM 773 C CA . LEU A 1 102 ? 8.766 -7.211 5.543 1 97.88 102 LEU A CA 1
ATOM 774 C C . LEU A 1 102 ? 8.727 -8.727 5.738 1 97.88 102 LEU A C 1
ATOM 776 O O . LEU A 1 102 ? 9.641 -9.438 5.312 1 97.88 102 LEU A O 1
ATOM 780 N N . ASN A 1 103 ? 7.738 -9.219 6.328 1 98.25 103 ASN A N 1
ATOM 781 C CA . ASN A 1 103 ? 7.629 -10.664 6.551 1 98.25 103 ASN A CA 1
ATOM 782 C C . ASN A 1 103 ? 7.551 -11.43 5.234 1 98.25 103 ASN A C 1
ATOM 784 O O . ASN A 1 103 ? 8.211 -12.453 5.066 1 98.25 103 ASN A O 1
ATOM 788 N N . ALA A 1 104 ? 6.777 -10.883 4.344 1 98.69 104 ALA A N 1
ATOM 789 C CA . ALA A 1 104 ? 6.707 -11.516 3.027 1 98.69 104 ALA A CA 1
ATOM 790 C C . ALA A 1 104 ? 8.078 -11.523 2.348 1 98.69 104 ALA A C 1
ATOM 792 O O . ALA A 1 104 ? 8.477 -12.523 1.757 1 98.69 104 ALA A O 1
ATOM 793 N N . ALA A 1 105 ? 8.758 -10.398 2.424 1 98.88 105 ALA A N 1
ATOM 794 C CA . ALA A 1 105 ? 10.078 -10.289 1.805 1 98.88 105 ALA A CA 1
ATOM 795 C C . ALA A 1 105 ? 11.039 -11.336 2.371 1 98.88 105 ALA A C 1
ATOM 797 O O . ALA A 1 105 ? 11.773 -11.984 1.621 1 98.88 105 ALA A O 1
ATOM 798 N N . LYS A 1 106 ? 11 -11.492 3.646 1 98.88 106 LYS A N 1
ATOM 799 C CA . LYS A 1 106 ? 11.875 -12.453 4.316 1 98.88 106 LYS A CA 1
ATOM 800 C C . LYS A 1 106 ? 11.625 -13.875 3.811 1 98.88 106 LYS A C 1
ATOM 802 O O . LYS A 1 106 ? 12.57 -14.641 3.602 1 98.88 106 LYS A O 1
ATOM 807 N N . ILE A 1 107 ? 10.414 -14.203 3.598 1 98.94 107 ILE A N 1
ATOM 808 C CA . ILE A 1 107 ? 10.055 -15.539 3.127 1 98.94 107 ILE A CA 1
ATOM 809 C C . ILE A 1 107 ? 10.5 -15.711 1.676 1 98.94 107 ILE A C 1
ATOM 811 O O . ILE A 1 107 ? 11.148 -16.703 1.332 1 98.94 107 ILE A O 1
ATOM 815 N N . ILE A 1 108 ? 10.227 -14.75 0.83 1 98.94 108 ILE A N 1
ATOM 816 C CA . ILE A 1 108 ? 10.469 -14.844 -0.604 1 98.94 108 ILE A CA 1
ATOM 817 C C . ILE A 1 108 ? 11.977 -14.922 -0.864 1 98.94 108 ILE A C 1
ATOM 819 O O . ILE A 1 108 ? 12.43 -15.734 -1.672 1 98.94 108 ILE A O 1
ATOM 823 N N . LEU A 1 109 ? 12.789 -14.172 -0.137 1 98.88 109 LEU A N 1
ATOM 824 C CA . LEU A 1 109 ? 14.211 -14.047 -0.426 1 98.88 109 LEU A CA 1
ATOM 825 C C . LEU A 1 109 ? 14.984 -15.234 0.141 1 98.88 109 LEU A C 1
ATOM 827 O O . LEU A 1 109 ? 16.172 -15.398 -0.139 1 98.88 109 LEU A O 1
ATOM 831 N N . LYS A 1 110 ? 14.273 -16.062 0.865 1 98.44 110 LYS A N 1
ATOM 832 C CA . LYS A 1 110 ? 14.891 -17.328 1.255 1 98.44 110 LYS A CA 1
ATOM 833 C C . LYS A 1 110 ? 14.953 -18.297 0.079 1 98.44 110 LYS A C 1
ATOM 835 O O . LYS A 1 110 ? 15.695 -19.281 0.112 1 98.44 110 LYS A O 1
ATOM 840 N N . ASP A 1 111 ? 14.047 -18.094 -0.844 1 98.62 111 ASP A N 1
ATOM 841 C CA . ASP A 1 111 ? 14.078 -18.922 -2.051 1 98.62 111 ASP A CA 1
ATOM 842 C C . ASP A 1 111 ? 15.203 -18.484 -2.984 1 98.62 111 ASP A C 1
ATOM 844 O O . ASP A 1 111 ? 15.242 -17.328 -3.424 1 98.62 111 ASP A O 1
ATOM 848 N N . PRO A 1 112 ? 16.109 -19.344 -3.355 1 97.75 112 PRO A N 1
ATOM 849 C CA . PRO A 1 112 ? 17.281 -18.953 -4.156 1 97.75 112 PRO A CA 1
ATOM 850 C C . PRO A 1 112 ? 16.906 -18.531 -5.574 1 97.75 112 PRO A C 1
ATOM 852 O O . PRO A 1 112 ? 17.719 -17.922 -6.273 1 97.75 112 PRO A O 1
ATOM 855 N N . ARG A 1 113 ? 15.766 -18.812 -6 1 98.56 113 ARG A N 1
ATOM 856 C CA . ARG A 1 113 ? 15.32 -18.438 -7.34 1 98.56 113 ARG A CA 1
ATOM 857 C C . ARG A 1 113 ? 14.867 -16.984 -7.383 1 98.56 113 ARG A C 1
ATOM 859 O O . ARG A 1 113 ? 14.711 -16.406 -8.461 1 98.56 113 ARG A O 1
ATOM 866 N N . ALA A 1 114 ? 14.648 -16.438 -6.211 1 98.56 114 ALA A N 1
ATOM 867 C CA . ALA A 1 114 ? 14.258 -15.031 -6.156 1 98.56 114 ALA A CA 1
ATOM 868 C C . ALA A 1 114 ? 15.43 -14.117 -6.504 1 98.56 114 ALA A C 1
ATOM 870 O O . ALA A 1 114 ? 16.516 -14.242 -5.938 1 98.56 114 ALA A O 1
ATOM 871 N N . ASN A 1 115 ? 15.188 -13.227 -7.441 1 98.69 115 ASN A N 1
ATOM 872 C CA . ASN A 1 115 ? 16.172 -12.211 -7.809 1 98.69 115 ASN A CA 1
ATOM 873 C C . ASN A 1 115 ? 15.859 -10.867 -7.152 1 98.69 115 ASN A C 1
ATOM 875 O O . ASN A 1 115 ? 14.945 -10.156 -7.582 1 98.69 115 ASN A O 1
ATOM 879 N N . ILE A 1 116 ? 16.656 -10.539 -6.18 1 98.81 116 ILE A N 1
ATOM 880 C CA . ILE A 1 116 ? 16.422 -9.367 -5.344 1 98.81 116 ILE A CA 1
ATOM 881 C C . ILE A 1 116 ? 16.516 -8.102 -6.191 1 98.81 116 ILE A C 1
ATOM 883 O O . ILE A 1 116 ? 15.914 -7.074 -5.855 1 98.81 116 ILE A O 1
ATOM 887 N N . ASN A 1 117 ? 17.219 -8.18 -7.352 1 98.88 117 ASN A N 1
ATOM 888 C CA . ASN A 1 117 ? 17.422 -7.02 -8.211 1 98.88 117 ASN A CA 1
ATOM 889 C C . ASN A 1 117 ? 16.625 -7.133 -9.508 1 98.88 117 ASN A C 1
ATOM 891 O O . ASN A 1 117 ? 16.938 -6.465 -10.492 1 98.88 117 ASN A O 1
ATOM 895 N N . GLN A 1 118 ? 15.648 -8.047 -9.523 1 98.88 118 GLN A N 1
ATOM 896 C CA . GLN A 1 118 ? 14.828 -8.203 -10.719 1 98.88 118 GLN A CA 1
ATOM 897 C C . GLN A 1 118 ? 14.25 -6.863 -11.172 1 98.88 118 GLN A C 1
ATOM 899 O O . GLN A 1 118 ? 13.766 -6.086 -10.352 1 98.88 118 GLN A O 1
ATOM 904 N N . GLN A 1 119 ? 14.375 -6.602 -12.414 1 98.88 119 GLN A N 1
ATOM 905 C CA . GLN A 1 119 ? 13.734 -5.438 -13.016 1 98.88 119 GLN A CA 1
ATOM 906 C C . GLN A 1 119 ? 12.555 -5.848 -13.883 1 98.88 119 GLN A C 1
ATOM 908 O O . GLN A 1 119 ? 12.633 -6.836 -14.617 1 98.88 119 GLN A O 1
ATOM 913 N N . ASN A 1 120 ? 11.477 -5.172 -13.703 1 98.69 120 ASN A N 1
ATOM 914 C CA . ASN A 1 120 ? 10.352 -5.438 -14.594 1 98.69 120 ASN A CA 1
ATOM 915 C C . ASN A 1 120 ? 10.562 -4.797 -15.961 1 98.69 120 ASN A C 1
ATOM 917 O O . ASN A 1 120 ? 11.664 -4.352 -16.281 1 98.69 120 ASN A O 1
ATOM 921 N N . GLU A 1 121 ? 9.5 -4.711 -16.766 1 98.31 121 GLU A N 1
ATOM 922 C CA . GLU A 1 121 ? 9.609 -4.293 -18.172 1 98.31 121 GLU A CA 1
ATOM 923 C C . GLU A 1 121 ? 10.023 -2.828 -18.266 1 98.31 121 GLU A C 1
ATOM 925 O O . GLU A 1 121 ? 10.641 -2.424 -19.266 1 98.31 121 GLU A O 1
ATOM 930 N N . VAL A 1 122 ? 9.719 -2.1 -17.266 1 98.44 122 VAL A N 1
ATOM 931 C CA . VAL A 1 122 ? 10.055 -0.682 -17.328 1 98.44 122 VAL A CA 1
ATOM 932 C C . VAL A 1 122 ? 11.242 -0.394 -16.406 1 98.44 122 VAL A C 1
ATOM 934 O O . VAL A 1 122 ? 11.539 0.766 -16.109 1 98.44 122 VAL A O 1
ATOM 937 N N . GLY A 1 123 ? 11.82 -1.406 -15.844 1 98.81 123 GLY A N 1
ATOM 938 C CA . GLY A 1 123 ? 13.094 -1.284 -15.156 1 98.81 123 GLY A CA 1
ATOM 939 C C . GLY A 1 123 ? 12.945 -1.107 -13.656 1 98.81 123 GLY A C 1
ATOM 940 O O . GLY A 1 123 ? 13.938 -0.92 -12.945 1 98.81 123 GLY A O 1
ATOM 941 N N . GLN A 1 124 ? 11.758 -1.178 -13.117 1 98.81 124 GLN A N 1
ATOM 942 C CA . GLN A 1 124 ? 11.539 -0.966 -11.688 1 98.81 124 GLN A CA 1
ATOM 943 C C . GLN A 1 124 ? 11.914 -2.207 -10.883 1 98.81 124 GLN A C 1
ATOM 945 O O . GLN A 1 124 ? 11.719 -3.334 -11.344 1 98.81 124 GLN A O 1
ATOM 950 N N . THR A 1 125 ? 12.43 -1.937 -9.68 1 98.88 125 THR A N 1
ATOM 951 C CA . THR A 1 125 ? 12.844 -2.998 -8.773 1 98.88 125 THR A CA 1
ATOM 952 C C . THR A 1 125 ? 12.031 -2.947 -7.48 1 98.88 125 THR A C 1
ATOM 954 O O . THR A 1 125 ? 11.328 -1.971 -7.219 1 98.88 125 THR A O 1
ATOM 957 N N . ALA A 1 126 ? 12.117 -3.98 -6.703 1 98.88 126 ALA A N 1
ATOM 958 C CA . ALA A 1 126 ? 11.5 -3.99 -5.379 1 98.88 126 ALA A CA 1
ATOM 959 C C . ALA A 1 126 ? 11.992 -2.816 -4.535 1 98.88 126 ALA A C 1
ATOM 961 O O . ALA A 1 126 ? 11.203 -2.182 -3.826 1 98.88 126 ALA A O 1
ATOM 962 N N . ALA A 1 127 ? 13.273 -2.48 -4.668 1 98.88 127 ALA A N 1
ATOM 963 C CA . ALA A 1 127 ? 13.836 -1.361 -3.922 1 98.88 127 ALA A CA 1
ATOM 964 C C . ALA A 1 127 ? 13.172 -0.046 -4.312 1 98.88 127 ALA A C 1
ATOM 966 O O . ALA A 1 127 ? 12.883 0.79 -3.455 1 98.88 127 ALA A O 1
ATOM 967 N N . MET A 1 128 ? 12.938 0.129 -5.551 1 98.81 128 MET A N 1
ATOM 968 C CA . MET A 1 128 ? 12.297 1.348 -6.039 1 98.81 128 MET A CA 1
ATOM 969 C C . MET A 1 128 ? 10.875 1.476 -5.488 1 98.81 128 MET A C 1
ATOM 971 O O . MET A 1 128 ? 10.461 2.561 -5.078 1 98.81 128 MET A O 1
ATOM 975 N N . TYR A 1 129 ? 10.117 0.382 -5.438 1 97.81 129 TYR A N 1
ATOM 976 C CA . TYR A 1 129 ? 8.781 0.409 -4.844 1 97.81 129 TYR A CA 1
ATOM 977 C C . TYR A 1 129 ? 8.852 0.742 -3.357 1 97.81 129 TYR A C 1
ATOM 979 O O . TYR A 1 129 ? 8.086 1.571 -2.863 1 97.81 129 TYR A O 1
ATOM 987 N N . ALA A 1 130 ? 9.719 0.106 -2.658 1 98.25 130 ALA A N 1
ATOM 988 C CA . ALA A 1 130 ? 9.883 0.383 -1.233 1 98.25 130 ALA A CA 1
ATOM 989 C C . ALA A 1 130 ? 10.203 1.855 -0.994 1 98.25 130 ALA A C 1
ATOM 991 O O . ALA A 1 130 ? 9.664 2.473 -0.071 1 98.25 130 ALA A O 1
ATOM 992 N N . ALA A 1 131 ? 11.031 2.438 -1.844 1 98.12 131 ALA A N 1
ATOM 993 C CA . ALA A 1 131 ? 11.422 3.838 -1.724 1 98.12 131 ALA A CA 1
ATOM 994 C C . ALA A 1 131 ? 10.25 4.766 -2.027 1 98.12 131 ALA A C 1
ATOM 996 O O . ALA A 1 131 ? 10.047 5.766 -1.334 1 98.12 131 ALA A O 1
ATOM 997 N N . LEU A 1 132 ? 9.57 4.402 -3.029 1 95 132 LEU A N 1
ATOM 998 C CA . LEU A 1 132 ? 8.422 5.195 -3.455 1 95 132 LEU A CA 1
ATOM 999 C C . LEU A 1 132 ? 7.43 5.375 -2.311 1 95 132 LEU A C 1
ATOM 1001 O O . LEU A 1 132 ? 6.859 6.457 -2.141 1 95 132 LEU A O 1
ATOM 1005 N N . PHE A 1 133 ? 7.328 4.367 -1.48 1 91.81 133 PHE A N 1
ATOM 1006 C CA . PHE A 1 133 ? 6.312 4.414 -0.435 1 91.81 133 PHE A CA 1
ATOM 1007 C C . PHE A 1 133 ? 6.953 4.609 0.934 1 91.81 133 PHE A C 1
ATOM 1009 O O . PHE A 1 133 ? 6.27 4.562 1.957 1 91.81 133 PHE A O 1
ATOM 1016 N N . GLY A 1 134 ? 8.242 4.793 0.905 1 94.19 134 GLY A N 1
ATOM 1017 C CA . GLY A 1 134 ? 8.93 5.227 2.109 1 94.19 134 GLY A CA 1
ATOM 1018 C C . GLY A 1 134 ? 9.148 4.105 3.105 1 94.19 134 GLY A C 1
ATOM 1019 O O . GLY A 1 134 ? 9.219 4.344 4.312 1 94.19 134 GLY A O 1
ATOM 1020 N N . HIS A 1 135 ? 9.219 2.918 2.682 1 95.25 135 HIS A N 1
ATOM 1021 C CA . HIS A 1 135 ? 9.422 1.773 3.562 1 95.25 135 HIS A CA 1
ATOM 1022 C C . HIS A 1 135 ? 10.906 1.57 3.865 1 95.25 135 HIS A C 1
ATOM 1024 O O . HIS A 1 135 ? 11.531 0.661 3.318 1 95.25 135 HIS A O 1
ATOM 1030 N N . LYS A 1 136 ? 11.352 2.32 4.809 1 95.94 136 LYS A N 1
ATOM 1031 C CA . LYS A 1 136 ? 12.781 2.338 5.098 1 95.94 136 LYS A CA 1
ATOM 1032 C C . LYS A 1 136 ? 13.25 0.995 5.652 1 95.94 136 LYS A C 1
ATOM 1034 O O . LYS A 1 136 ? 14.305 0.491 5.266 1 95.94 136 LYS A O 1
ATOM 1039 N N . ALA A 1 137 ? 12.469 0.451 6.547 1 96.31 137 ALA A N 1
ATOM 1040 C CA . ALA A 1 137 ? 12.859 -0.83 7.129 1 96.31 137 ALA A CA 1
ATOM 1041 C C . ALA A 1 137 ? 12.953 -1.913 6.055 1 96.31 137 ALA A C 1
ATOM 1043 O O . ALA A 1 137 ? 13.859 -2.752 6.09 1 96.31 137 ALA A O 1
ATOM 1044 N N . PHE A 1 138 ? 12.031 -1.877 5.164 1 98.06 138 PHE A N 1
ATOM 1045 C CA . PHE A 1 138 ? 12.039 -2.818 4.051 1 98.06 138 PHE A CA 1
ATOM 1046 C C . PHE A 1 138 ? 13.297 -2.641 3.203 1 98.06 138 PHE A C 1
ATOM 1048 O O . PHE A 1 138 ? 13.961 -3.619 2.867 1 98.06 138 PHE A O 1
ATOM 1055 N N . LEU A 1 139 ? 13.68 -1.396 2.922 1 98.5 139 LEU A N 1
ATOM 1056 C CA . LEU A 1 139 ? 14.859 -1.078 2.123 1 98.5 139 LEU A CA 1
ATOM 1057 C C . LEU A 1 139 ? 16.125 -1.531 2.83 1 98.5 139 LEU A C 1
ATOM 1059 O O . LEU A 1 139 ? 17.031 -2.092 2.199 1 98.5 139 LEU A O 1
ATOM 1063 N N . ALA A 1 140 ? 16.172 -1.26 4.035 1 98.44 140 ALA A N 1
ATOM 1064 C CA . ALA A 1 140 ? 17.328 -1.673 4.82 1 98.44 140 ALA A CA 1
ATOM 1065 C C . ALA A 1 140 ? 17.516 -3.188 4.773 1 98.44 140 ALA A C 1
ATOM 1067 O O . ALA A 1 140 ? 18.641 -3.678 4.656 1 98.44 140 ALA A O 1
ATOM 1068 N N . TYR A 1 141 ? 16.453 -3.904 4.875 1 98.81 141 TYR A N 1
ATOM 1069 C CA . TYR A 1 141 ? 16.516 -5.359 4.781 1 98.81 141 TYR A CA 1
ATOM 1070 C C . TYR A 1 141 ? 17 -5.797 3.408 1 98.81 141 TYR A C 1
ATOM 1072 O O . TYR A 1 141 ? 17.875 -6.668 3.301 1 98.81 141 TYR A O 1
ATOM 1080 N N . LEU A 1 142 ? 16.453 -5.164 2.332 1 98.81 142 LEU A N 1
ATOM 1081 C CA . LEU A 1 142 ? 16.906 -5.492 0.986 1 98.81 142 LEU A CA 1
ATOM 1082 C C . LEU A 1 142 ? 18.406 -5.254 0.847 1 98.81 142 LEU A C 1
ATOM 1084 O O . LEU A 1 142 ? 19.125 -6.062 0.244 1 98.81 142 LEU A O 1
ATOM 1088 N N . LEU A 1 143 ? 18.828 -4.195 1.331 1 98.38 143 LEU A N 1
ATOM 1089 C CA . LEU A 1 143 ? 20.234 -3.852 1.281 1 98.38 143 LEU A CA 1
ATOM 1090 C C . LEU A 1 143 ? 21.078 -4.926 1.96 1 98.38 143 LEU A C 1
ATOM 1092 O O . LEU A 1 143 ? 22.094 -5.379 1.401 1 98.38 143 LEU A O 1
ATOM 1096 N N . LYS A 1 144 ? 20.688 -5.316 3.105 1 98.19 144 LYS A N 1
ATOM 1097 C CA . LYS A 1 144 ? 21.391 -6.359 3.848 1 98.19 144 LYS A CA 1
ATOM 1098 C C . LYS A 1 144 ? 21.438 -7.66 3.053 1 98.19 144 LYS A C 1
ATOM 1100 O O . LYS A 1 144 ? 22.391 -8.43 3.17 1 98.19 144 LYS A O 1
ATOM 1105 N N . GLN A 1 145 ? 20.438 -7.879 2.246 1 98.31 145 GLN A N 1
ATOM 1106 C CA . GLN A 1 145 ? 20.359 -9.102 1.456 1 98.31 145 GLN A CA 1
ATOM 1107 C C . GLN A 1 145 ? 21.062 -8.945 0.114 1 98.31 145 GLN A C 1
ATOM 1109 O O . GLN A 1 145 ? 21.031 -9.852 -0.722 1 98.31 145 GLN A O 1
ATOM 1114 N N . GLY A 1 146 ? 21.578 -7.742 -0.196 1 98 146 GLY A N 1
ATOM 1115 C CA . GLY A 1 146 ? 22.422 -7.586 -1.371 1 98 146 GLY A CA 1
ATOM 1116 C C . GLY A 1 146 ? 21.75 -6.789 -2.479 1 98 146 GLY A C 1
ATOM 1117 O O . GLY A 1 146 ? 22.219 -6.797 -3.619 1 98 146 GLY A O 1
ATOM 1118 N N . ALA A 1 147 ? 20.719 -6.113 -2.164 1 98.69 147 ALA A N 1
ATOM 1119 C CA . ALA A 1 147 ? 20.062 -5.293 -3.182 1 98.69 147 ALA A CA 1
ATOM 1120 C C . ALA A 1 147 ? 20.969 -4.16 -3.639 1 98.69 147 ALA A C 1
ATOM 1122 O O . ALA A 1 147 ? 21.672 -3.551 -2.826 1 98.69 147 ALA A O 1
ATOM 1123 N N . ASN A 1 148 ? 20.953 -3.871 -4.922 1 98.56 148 ASN A N 1
ATOM 1124 C CA . ASN A 1 148 ? 21.625 -2.715 -5.508 1 98.56 148 ASN A CA 1
ATOM 1125 C C . ASN A 1 148 ? 20.688 -1.509 -5.586 1 98.56 148 ASN A C 1
ATOM 1127 O O . ASN A 1 148 ? 19.859 -1.425 -6.484 1 98.56 148 ASN A O 1
ATOM 1131 N N . LEU A 1 149 ? 20.844 -0.535 -4.766 1 98.19 149 LEU A N 1
ATOM 1132 C CA . LEU A 1 149 ? 19.938 0.598 -4.648 1 98.19 149 LEU A CA 1
ATOM 1133 C C . LEU A 1 149 ? 20.234 1.656 -5.703 1 98.19 149 LEU A C 1
ATOM 1135 O O . LEU A 1 149 ? 19.5 2.637 -5.84 1 98.19 149 LEU A O 1
ATOM 1139 N N . SER A 1 150 ? 21.219 1.431 -6.543 1 97.69 150 SER A N 1
ATOM 1140 C CA . SER A 1 150 ? 21.656 2.434 -7.512 1 97.69 150 SER A CA 1
ATOM 1141 C C . SER A 1 150 ? 21.031 2.18 -8.883 1 97.69 150 SER A C 1
ATOM 1143 O O . SER A 1 150 ? 21.188 2.992 -9.797 1 97.69 150 SER A O 1
ATOM 1145 N N . LEU A 1 151 ? 20.406 1.046 -9.023 1 98.31 151 LEU A N 1
ATOM 1146 C CA . LEU A 1 151 ? 19.766 0.753 -10.305 1 98.31 151 LEU A CA 1
ATOM 1147 C C . LEU A 1 151 ? 18.766 1.843 -10.68 1 98.31 151 LEU A C 1
ATOM 1149 O O . LEU A 1 151 ? 18.188 2.482 -9.797 1 98.31 151 LEU A O 1
ATOM 1153 N N . SER A 1 152 ? 18.562 2.084 -11.977 1 98.56 152 SER A N 1
ATOM 1154 C CA . SER A 1 152 ? 17.578 3.035 -12.484 1 98.56 152 SER A CA 1
ATOM 1155 C C . SER A 1 152 ? 16.562 2.346 -13.383 1 98.56 152 SER A C 1
ATOM 1157 O O . SER A 1 152 ? 16.875 1.365 -14.055 1 98.56 152 SER A O 1
ATOM 1159 N N . ASP A 1 153 ? 15.406 2.824 -13.344 1 98.62 153 ASP A N 1
ATOM 1160 C CA . ASP A 1 153 ? 14.414 2.346 -14.297 1 98.62 153 ASP A CA 1
ATOM 1161 C C . ASP A 1 153 ? 14.594 3.014 -15.664 1 98.62 153 ASP A C 1
ATOM 1163 O O . ASP A 1 153 ? 15.562 3.734 -15.883 1 98.62 153 ASP A O 1
ATOM 1167 N N . LYS A 1 154 ? 13.742 2.76 -16.578 1 98.56 154 LYS A N 1
ATOM 1168 C CA . LYS A 1 154 ? 13.906 3.227 -17.953 1 98.56 154 LYS A CA 1
ATOM 1169 C C . LYS A 1 154 ? 13.695 4.734 -18.062 1 98.56 154 LYS A C 1
ATOM 1171 O O . LYS A 1 154 ? 14.086 5.359 -19.047 1 98.56 154 LYS A O 1
ATOM 1176 N N . LYS A 1 155 ? 13.078 5.344 -17.078 1 98.25 155 LYS A N 1
ATOM 1177 C CA . LYS A 1 155 ? 12.891 6.793 -17.031 1 98.25 155 LYS A CA 1
ATOM 1178 C C . LYS A 1 155 ? 14.047 7.473 -16.312 1 98.25 155 LYS A C 1
ATOM 1180 O O . LYS A 1 155 ? 14.031 8.688 -16.125 1 98.25 155 LYS A O 1
ATOM 1185 N N . GLY A 1 156 ? 14.914 6.695 -15.773 1 98.44 156 GLY A N 1
ATOM 1186 C CA . GLY A 1 156 ? 16.094 7.227 -15.094 1 98.44 156 GLY A CA 1
ATOM 1187 C C . GLY A 1 156 ? 15.898 7.348 -13.594 1 98.44 156 GLY A C 1
ATOM 1188 O O . GLY A 1 156 ? 16.781 7.859 -12.891 1 98.44 156 GLY A O 1
ATOM 1189 N N . ASN A 1 157 ? 14.781 6.887 -13.047 1 98.5 157 ASN A N 1
ATOM 1190 C CA . ASN A 1 157 ? 14.531 6.973 -11.609 1 98.5 157 ASN A CA 1
ATOM 1191 C C . ASN A 1 157 ? 15.258 5.871 -10.852 1 98.5 157 ASN A C 1
ATOM 1193 O O . ASN A 1 157 ? 15.234 4.707 -11.258 1 98.5 157 ASN A O 1
ATOM 1197 N N . SER A 1 158 ? 15.891 6.289 -9.758 1 98.5 158 SER A N 1
ATOM 1198 C CA . SER A 1 158 ? 16.438 5.363 -8.781 1 98.5 158 SER A CA 1
ATOM 1199 C C . SER A 1 158 ? 15.594 5.32 -7.512 1 98.5 158 SER A C 1
ATOM 1201 O O . SER A 1 158 ? 14.656 6.105 -7.359 1 98.5 158 SER A O 1
ATOM 1203 N N . ALA A 1 159 ? 15.922 4.363 -6.656 1 98.69 159 ALA A N 1
ATOM 1204 C CA . ALA A 1 159 ? 15.258 4.348 -5.355 1 98.69 159 ALA A CA 1
ATOM 1205 C C . ALA A 1 159 ? 15.383 5.699 -4.656 1 98.69 159 ALA A C 1
ATOM 1207 O O . ALA A 1 159 ? 14.398 6.223 -4.125 1 98.69 159 ALA A O 1
ATOM 1208 N N . ALA A 1 160 ? 16.547 6.344 -4.773 1 98.44 160 ALA A N 1
ATOM 1209 C CA . ALA A 1 160 ? 16.797 7.621 -4.117 1 98.44 160 ALA A CA 1
ATOM 1210 C C . ALA A 1 160 ? 15.953 8.734 -4.742 1 98.44 160 ALA A C 1
ATOM 1212 O O . ALA A 1 160 ? 15.328 9.516 -4.031 1 98.44 160 ALA A O 1
ATOM 1213 N N . THR A 1 161 ? 15.922 8.766 -6.059 1 98.12 161 THR A N 1
ATOM 1214 C CA . THR A 1 161 ? 15.18 9.836 -6.719 1 98.12 161 THR A CA 1
ATOM 1215 C C . THR A 1 161 ? 13.68 9.672 -6.492 1 98.12 161 THR A C 1
ATOM 1217 O O . THR A 1 161 ? 12.953 10.656 -6.363 1 98.12 161 THR A O 1
ATOM 1220 N N . LEU A 1 162 ? 13.203 8.438 -6.414 1 97.56 162 LEU A N 1
ATOM 1221 C CA . LEU A 1 162 ? 11.789 8.195 -6.152 1 97.56 162 LEU A CA 1
ATOM 1222 C C . LEU A 1 162 ? 11.406 8.641 -4.746 1 97.56 162 LEU A C 1
ATOM 1224 O O . LEU A 1 162 ? 10.352 9.25 -4.547 1 97.56 162 LEU A O 1
ATOM 1228 N N . ALA A 1 163 ? 12.211 8.312 -3.814 1 96.94 163 ALA A N 1
ATOM 1229 C CA . ALA A 1 163 ? 11.977 8.797 -2.455 1 96.94 163 ALA A CA 1
ATOM 1230 C C . ALA A 1 163 ? 11.914 10.32 -2.418 1 96.94 163 ALA A C 1
ATOM 1232 O O . ALA A 1 163 ? 11.016 10.891 -1.788 1 96.94 163 ALA A O 1
ATOM 1233 N N . LYS A 1 164 ? 12.82 10.953 -3.096 1 95 164 LYS A N 1
ATOM 1234 C CA . LYS A 1 164 ? 12.867 12.414 -3.148 1 95 164 LYS A CA 1
ATOM 1235 C C . LYS A 1 164 ? 11.609 12.984 -3.795 1 95 164 LYS A C 1
ATOM 1237 O O . LYS A 1 164 ? 11.055 13.977 -3.318 1 95 164 LYS A O 1
ATOM 1242 N N . GLN A 1 165 ? 11.234 12.352 -4.852 1 93.75 165 GLN A N 1
ATOM 1243 C CA . GLN A 1 165 ? 10.031 12.789 -5.562 1 93.75 165 GLN A CA 1
ATOM 1244 C C . GLN A 1 165 ? 8.805 12.719 -4.656 1 93.75 165 GLN A C 1
ATOM 1246 O O . GLN A 1 165 ? 7.852 13.477 -4.836 1 93.75 165 GLN A O 1
ATOM 1251 N N . GLN A 1 166 ? 8.867 11.852 -3.682 1 91.69 166 GLN A N 1
ATOM 1252 C CA . GLN A 1 166 ? 7.758 11.734 -2.736 1 91.69 166 GLN A CA 1
ATOM 1253 C C . GLN A 1 166 ? 7.941 12.68 -1.555 1 91.69 166 GLN A C 1
ATOM 1255 O O . GLN A 1 166 ? 7.211 12.594 -0.565 1 91.69 166 GLN A O 1
ATOM 1260 N N . GLY A 1 167 ? 8.969 13.5 -1.576 1 89.44 167 GLY A N 1
ATOM 1261 C CA . GLY A 1 167 ? 9.242 14.453 -0.512 1 89.44 167 GLY A CA 1
ATOM 1262 C C . GLY A 1 167 ? 9.984 13.844 0.66 1 89.44 167 GLY A C 1
ATOM 1263 O O . GLY A 1 167 ? 10.086 14.453 1.725 1 89.44 167 GLY A O 1
ATOM 1264 N N . ASN A 1 168 ? 10.359 12.648 0.489 1 94.06 168 ASN A N 1
ATOM 1265 C CA . ASN A 1 168 ? 11.109 11.977 1.544 1 94.06 168 ASN A CA 1
ATOM 1266 C C . ASN A 1 168 ? 12.617 12.18 1.371 1 94.06 168 ASN A C 1
ATOM 1268 O O . ASN A 1 168 ? 13.336 11.227 1.061 1 94.06 168 ASN A O 1
ATOM 1272 N N . THR A 1 169 ? 13.086 13.359 1.646 1 92.31 169 THR A N 1
ATOM 1273 C CA . THR A 1 169 ? 14.477 13.742 1.434 1 92.31 169 THR A CA 1
ATOM 1274 C C . THR A 1 169 ? 15.398 12.961 2.355 1 92.31 169 THR A C 1
ATOM 1276 O O . THR A 1 169 ? 16.5 12.555 1.951 1 92.31 169 THR A O 1
ATOM 1279 N N . SER A 1 170 ? 14.93 12.734 3.535 1 93.88 170 SER A N 1
ATOM 1280 C CA . SER A 1 170 ? 15.75 12 4.484 1 93.88 170 SER A CA 1
ATOM 1281 C C . SER A 1 170 ? 16.016 10.578 3.998 1 93.88 170 SER A C 1
ATOM 1283 O O . SER A 1 170 ? 17.141 10.086 4.086 1 93.88 170 SER A O 1
ATOM 1285 N N . LEU A 1 171 ? 14.977 9.977 3.523 1 96.31 171 LEU A N 1
ATOM 1286 C CA . LEU A 1 171 ? 15.164 8.641 2.979 1 96.31 171 LEU A CA 1
ATOM 1287 C C . LEU A 1 171 ? 16.078 8.672 1.756 1 96.31 171 LEU A C 1
ATOM 1289 O O . LEU A 1 171 ? 16.938 7.809 1.601 1 96.31 171 LEU A O 1
ATOM 1293 N N . SER A 1 172 ? 15.836 9.625 0.907 1 97.19 172 SER A N 1
ATOM 1294 C CA . SER A 1 172 ? 16.672 9.789 -0.272 1 97.19 172 SER A CA 1
ATOM 1295 C C . SER A 1 172 ? 18.156 9.898 0.113 1 97.19 172 SER A C 1
ATOM 1297 O O . SER A 1 172 ? 19 9.234 -0.476 1 97.19 172 SER A O 1
ATOM 1299 N N . GLU A 1 173 ? 18.438 10.672 1.027 1 96.81 173 GLU A N 1
ATOM 1300 C CA . GLU A 1 173 ? 19.812 10.875 1.493 1 96.81 173 GLU A CA 1
ATOM 1301 C C . GLU A 1 173 ? 20.375 9.602 2.107 1 96.81 173 GLU A C 1
ATOM 1303 O O . GLU A 1 173 ? 21.547 9.266 1.89 1 96.81 173 GLU A O 1
ATOM 1308 N N . TRP A 1 174 ? 19.547 8.992 2.852 1 97.12 174 TRP A N 1
ATOM 1309 C CA . TRP A 1 174 ? 19.984 7.73 3.43 1 97.12 174 TRP A CA 1
ATOM 1310 C C . TRP A 1 174 ? 20.375 6.734 2.34 1 97.12 174 TRP A C 1
ATOM 1312 O O . TRP A 1 174 ? 21.438 6.109 2.404 1 97.12 174 TRP A O 1
ATOM 1322 N N . ILE A 1 175 ? 19.516 6.594 1.32 1 98.38 175 ILE A N 1
ATOM 1323 C CA . ILE A 1 175 ? 19.766 5.672 0.221 1 98.38 175 ILE A CA 1
ATOM 1324 C C . ILE A 1 175 ? 21.094 6.035 -0.461 1 98.38 175 ILE A C 1
ATOM 1326 O O . ILE A 1 175 ? 21.922 5.164 -0.727 1 98.38 175 ILE A O 1
ATOM 1330 N N . THR A 1 176 ? 21.281 7.281 -0.718 1 97.31 176 THR A N 1
ATOM 1331 C CA . THR A 1 176 ? 22.469 7.77 -1.395 1 97.31 176 THR A CA 1
ATOM 1332 C C . THR A 1 176 ? 23.719 7.473 -0.569 1 97.31 176 THR A C 1
ATOM 1334 O O . THR A 1 176 ? 24.781 7.184 -1.123 1 97.31 176 THR A O 1
ATOM 1337 N N . SER A 1 177 ? 23.531 7.484 0.679 1 96.81 177 SER A N 1
ATOM 1338 C CA . SER A 1 177 ? 24.672 7.266 1.563 1 96.81 177 SER A CA 1
ATOM 1339 C C . SER A 1 177 ? 25.062 5.793 1.611 1 96.81 177 SER A C 1
ATOM 1341 O O . SER A 1 177 ? 26.141 5.445 2.076 1 96.81 177 SER A O 1
ATOM 1343 N N . GLN A 1 178 ? 24.141 4.953 1.218 1 94.19 178 GLN A N 1
ATOM 1344 C CA . GLN A 1 178 ? 24.422 3.52 1.227 1 94.19 178 GLN A CA 1
ATOM 1345 C C . GLN A 1 178 ? 25.234 3.111 -0.003 1 94.19 178 GLN A C 1
ATOM 1347 O O . GLN A 1 178 ? 25.75 1.996 -0.07 1 94.19 178 GLN A O 1
ATOM 1352 N N . ARG A 1 179 ? 25.172 4.02 -0.958 1 77.75 179 ARG A N 1
ATOM 1353 C CA . ARG A 1 179 ? 25.891 3.736 -2.197 1 77.75 179 ARG A CA 1
ATOM 1354 C C . ARG A 1 179 ? 27.391 3.646 -1.949 1 77.75 179 ARG A C 1
ATOM 1356 O O . ARG A 1 179 ? 27.969 4.48 -1.243 1 77.75 179 ARG A O 1
ATOM 1363 N N . LYS A 1 180 ? 27.891 2.402 -1.967 1 56.72 180 LYS A N 1
ATOM 1364 C CA . LYS A 1 180 ? 29.344 2.24 -1.961 1 56.72 180 LYS A CA 1
ATOM 1365 C C . LYS A 1 180 ? 29.984 2.93 -3.166 1 56.72 180 LYS A C 1
ATOM 1367 O O . LYS A 1 180 ? 29.359 3.061 -4.215 1 56.72 180 LYS A O 1
ATOM 1372 N N . MET B 1 1 ? 17.844 83.625 17.203 1 35.69 1 MET B N 1
ATOM 1373 C CA . MET B 1 1 ? 17.266 82.562 16.391 1 35.69 1 MET B CA 1
ATOM 1374 C C . MET B 1 1 ? 17.625 81.188 16.922 1 35.69 1 MET B C 1
ATOM 1376 O O . MET B 1 1 ? 18.781 80.75 16.844 1 35.69 1 MET B O 1
ATOM 1380 N N . LYS B 1 2 ? 17.016 80.75 18.047 1 45.28 2 LYS B N 1
ATOM 1381 C CA . LYS B 1 2 ? 17.141 79.438 18.734 1 45.28 2 LYS B CA 1
ATOM 1382 C C . LYS B 1 2 ? 16.812 78.312 17.797 1 45.28 2 LYS B C 1
ATOM 1384 O O . LYS B 1 2 ? 15.711 78.25 17.266 1 45.28 2 LYS B O 1
ATOM 1389 N N . ILE B 1 3 ? 17.766 77.75 17.172 1 48.94 3 ILE B N 1
ATOM 1390 C CA . ILE B 1 3 ? 17.672 76.5 16.406 1 48.94 3 ILE B CA 1
ATOM 1391 C C . ILE B 1 3 ? 17.188 75.375 17.297 1 48.94 3 ILE B C 1
ATOM 1393 O O . ILE B 1 3 ? 17.859 75 18.266 1 48.94 3 ILE B O 1
ATOM 1397 N N . MET B 1 4 ? 15.883 75.25 17.578 1 47.88 4 MET B N 1
ATOM 1398 C CA . MET B 1 4 ? 15.312 74.062 18.219 1 47.88 4 MET B CA 1
ATOM 1399 C C . MET B 1 4 ? 15.703 72.812 17.469 1 47.88 4 MET B C 1
ATOM 1401 O O . MET B 1 4 ? 15.422 72.688 16.266 1 47.88 4 MET B O 1
ATOM 1405 N N . LYS B 1 5 ? 16.828 72.125 17.781 1 52.34 5 LYS B N 1
ATOM 1406 C CA . LYS B 1 5 ? 17.188 70.75 17.312 1 52.34 5 LYS B CA 1
ATOM 1407 C C . LYS B 1 5 ? 16.062 69.75 17.562 1 52.34 5 LYS B C 1
ATOM 1409 O O . LYS B 1 5 ? 15.664 69.562 18.719 1 52.34 5 LYS B O 1
ATOM 1414 N N . TYR B 1 6 ? 15.023 69.688 16.703 1 48.84 6 TYR B N 1
ATOM 1415 C CA . TYR B 1 6 ? 14.141 68.562 16.703 1 48.84 6 TYR B CA 1
ATOM 1416 C C . TYR B 1 6 ? 14.938 67.25 16.547 1 48.84 6 TYR B C 1
ATOM 141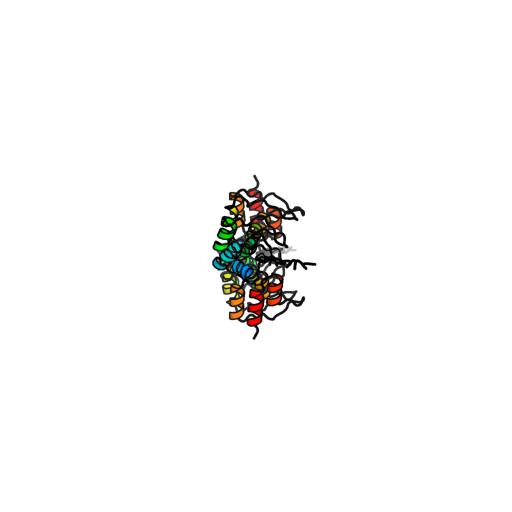8 O O . TYR B 1 6 ? 15.625 67.062 15.539 1 48.84 6 TYR B O 1
ATOM 1426 N N . THR B 1 7 ? 15.445 66.688 17.609 1 50.56 7 THR B N 1
ATOM 1427 C CA . THR B 1 7 ? 15.914 65.312 17.516 1 50.56 7 THR B CA 1
ATOM 1428 C C . THR B 1 7 ? 14.773 64.375 17.109 1 50.56 7 THR B C 1
ATOM 1430 O O . THR B 1 7 ? 13.805 64.25 17.859 1 50.56 7 THR B O 1
ATOM 1433 N N . ALA B 1 8 ? 14.523 64.25 15.797 1 48.88 8 ALA B N 1
ATOM 1434 C CA . ALA B 1 8 ? 13.633 63.156 15.344 1 48.88 8 ALA B CA 1
ATOM 1435 C C . ALA B 1 8 ? 14.055 61.812 15.906 1 48.88 8 ALA B C 1
ATOM 1437 O O . ALA B 1 8 ? 15.18 61.375 15.68 1 48.88 8 ALA B O 1
ATOM 1438 N N . CYS B 1 9 ? 13.523 61.438 17.094 1 46.91 9 CYS B N 1
ATOM 1439 C CA . CYS B 1 9 ? 13.633 60.062 17.531 1 46.91 9 CYS B CA 1
ATOM 1440 C C . CYS B 1 9 ? 13.07 59.094 16.484 1 46.91 9 CYS B C 1
ATOM 1442 O O . CYS B 1 9 ? 11.867 59.094 16.219 1 46.91 9 CYS B O 1
ATOM 1444 N N . ILE B 1 10 ? 13.797 58.812 15.453 1 47.81 10 ILE B N 1
ATOM 1445 C CA . ILE B 1 10 ? 13.414 57.688 14.609 1 47.81 10 ILE B CA 1
ATOM 1446 C C . ILE B 1 10 ? 13.227 56.438 15.469 1 47.81 10 ILE B C 1
ATOM 1448 O O . ILE B 1 10 ? 14.188 55.938 16.047 1 47.81 10 ILE B O 1
ATOM 1452 N N . CYS B 1 11 ? 12.062 56.219 16.125 1 43.44 11 CYS B N 1
ATOM 1453 C CA . CYS B 1 11 ? 11.711 54.938 16.688 1 43.44 11 CYS B CA 1
ATOM 1454 C C . CYS B 1 11 ? 11.867 53.812 15.656 1 43.44 11 CYS B C 1
ATOM 1456 O O . CYS B 1 11 ? 11.086 53.75 14.703 1 43.44 11 CYS B O 1
ATOM 1458 N N . PHE B 1 12 ? 13.055 53.344 15.461 1 47 12 PHE B N 1
ATOM 1459 C CA . PHE B 1 12 ? 13.188 52.094 14.766 1 47 12 PHE B CA 1
ATOM 1460 C C . PHE B 1 12 ? 12.281 51.031 15.391 1 47 12 PHE B C 1
ATOM 1462 O O . PHE B 1 12 ? 12.555 50.531 16.484 1 47 12 PHE B O 1
ATOM 1469 N N . ILE B 1 13 ? 11.008 51.125 15.227 1 44.03 13 ILE B N 1
ATOM 1470 C CA . ILE B 1 13 ? 10.195 49.938 15.5 1 44.03 13 ILE B CA 1
ATOM 1471 C C . ILE B 1 13 ? 10.797 48.719 14.789 1 44.03 13 ILE B C 1
ATOM 1473 O O . ILE B 1 13 ? 10.758 48.656 13.562 1 44.03 13 ILE B O 1
ATOM 1477 N N . PHE B 1 14 ? 11.867 48.188 15.312 1 44.88 14 PHE B N 1
ATOM 1478 C CA . PHE B 1 14 ? 12.211 46.812 14.906 1 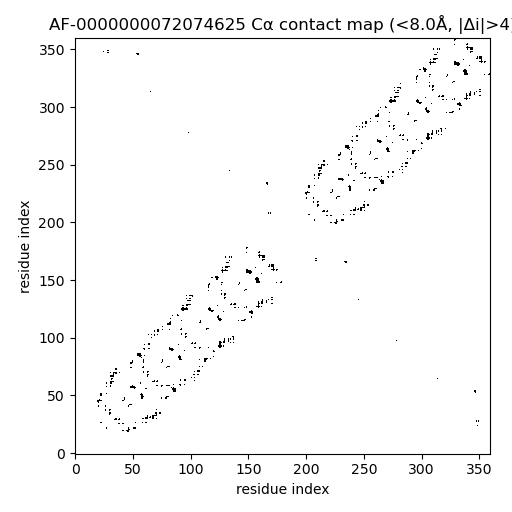44.88 14 PHE B CA 1
ATOM 1479 C C . PHE B 1 14 ? 10.984 45.938 14.922 1 44.88 14 PHE B C 1
ATOM 1481 O O . PHE B 1 14 ? 10.453 45.594 15.984 1 44.88 14 PHE B O 1
ATOM 1488 N N . PHE B 1 15 ? 10.133 46.031 13.977 1 44.94 15 PHE B N 1
ATOM 1489 C CA . PHE B 1 15 ? 9.211 44.906 13.758 1 44.94 15 PHE B CA 1
ATOM 1490 C C . PHE B 1 15 ? 9.961 43.594 13.727 1 44.94 15 PHE B C 1
ATOM 1492 O O . PHE B 1 15 ? 10.656 43.281 12.758 1 44.94 15 PHE B O 1
ATOM 1499 N N . ALA B 1 16 ? 10.492 43.125 14.797 1 42.72 16 ALA B N 1
ATOM 1500 C CA . ALA B 1 16 ? 10.789 41.719 14.789 1 42.72 16 ALA B CA 1
ATOM 1501 C C . ALA B 1 16 ? 9.719 40.938 14.039 1 42.72 16 ALA B C 1
ATOM 1503 O O . ALA B 1 16 ? 8.578 40.812 14.5 1 42.72 16 ALA B O 1
ATOM 1504 N N . HIS B 1 17 ? 9.578 41 12.797 1 49.16 17 HIS B N 1
ATOM 1505 C CA . HIS B 1 17 ? 8.781 40 12.086 1 49.16 17 HIS B CA 1
ATOM 1506 C C . HIS B 1 17 ? 9.008 38.594 12.664 1 49.16 17 HIS B C 1
ATOM 1508 O O . HIS B 1 17 ? 10.109 38.062 12.57 1 49.16 17 HIS B O 1
ATOM 1514 N N . SER B 1 18 ? 8.57 38.312 13.828 1 49.34 18 SER B N 1
ATOM 1515 C CA . SER B 1 18 ? 8.57 36.938 14.297 1 49.34 18 SER B CA 1
ATOM 1516 C C . SER B 1 18 ? 8.359 35.969 13.133 1 49.34 18 SER B C 1
ATOM 1518 O O . SER B 1 18 ? 7.359 36.031 12.422 1 49.34 18 SER B O 1
ATOM 1520 N N . ALA B 1 19 ? 9.352 35.688 12.391 1 53.75 19 ALA B N 1
ATOM 1521 C CA . ALA B 1 19 ? 9.25 34.688 11.32 1 53.75 19 ALA B CA 1
ATOM 1522 C C . ALA B 1 19 ? 8.273 33.594 11.68 1 53.75 19 ALA B C 1
ATOM 1524 O O . ALA B 1 19 ? 8.414 32.938 12.727 1 53.75 19 ALA B O 1
ATOM 1525 N N . ILE B 1 20 ? 7.047 33.719 11.328 1 61.62 20 ILE B N 1
ATOM 1526 C CA . ILE B 1 20 ? 6.062 32.656 11.508 1 61.62 20 ILE B CA 1
ATOM 1527 C C . ILE B 1 20 ? 6.703 31.312 11.195 1 61.62 20 ILE B C 1
ATOM 1529 O O . ILE B 1 20 ? 7.395 31.156 10.188 1 61.62 20 ILE B O 1
ATOM 1533 N N . ALA B 1 21 ? 6.844 30.484 12.234 1 74.69 21 ALA B N 1
ATOM 1534 C CA . ALA B 1 21 ? 7.402 29.156 12.078 1 74.69 21 ALA B CA 1
ATOM 1535 C C . ALA B 1 21 ? 6.766 28.422 10.906 1 74.69 21 ALA B C 1
ATOM 1537 O O . ALA B 1 21 ? 5.582 28.594 10.617 1 74.69 21 ALA B O 1
ATOM 1538 N N . SER B 1 22 ? 7.578 27.953 10.062 1 85.19 22 SER B N 1
ATOM 1539 C CA . SER B 1 22 ? 7.102 27.203 8.906 1 85.19 22 SER B CA 1
ATOM 1540 C C . SER B 1 22 ? 7.461 25.719 9.008 1 85.19 22 SER B C 1
ATOM 1542 O O . SER B 1 22 ? 8.242 25.328 9.875 1 85.19 22 SER B O 1
ATOM 1544 N N . LEU B 1 23 ? 6.801 24.953 8.219 1 91.94 23 LEU B N 1
ATOM 1545 C CA . LEU B 1 23 ? 7.035 23.516 8.133 1 91.94 23 LEU B CA 1
ATOM 1546 C C . LEU B 1 23 ? 8.43 23.219 7.594 1 91.94 23 LEU B C 1
ATOM 1548 O O . LEU B 1 23 ? 8.656 23.297 6.383 1 91.94 23 LEU B O 1
ATOM 1552 N N . THR B 1 24 ? 9.352 22.922 8.445 1 91.81 24 THR B N 1
ATOM 1553 C CA . THR B 1 24 ? 10.734 22.625 8.062 1 91.81 24 THR B CA 1
ATOM 1554 C C . THR B 1 24 ? 10.898 21.141 7.734 1 91.81 24 THR B C 1
ATOM 1556 O O . THR B 1 24 ? 10.078 20.328 8.133 1 91.81 24 THR B O 1
ATOM 1559 N N . PRO B 1 25 ? 11.984 20.75 6.98 1 91.56 25 PRO B N 1
ATOM 1560 C CA . PRO B 1 25 ? 12.266 19.328 6.723 1 91.56 25 PRO B CA 1
ATOM 1561 C C . PRO B 1 25 ? 12.367 18.5 8 1 91.56 25 PRO B C 1
ATOM 1563 O O . PRO B 1 25 ? 11.953 17.344 8.023 1 91.56 25 PRO B O 1
ATOM 1566 N N . GLU B 1 26 ? 12.906 19.141 8.969 1 92.81 26 GLU B N 1
ATOM 1567 C CA . GLU B 1 26 ? 13.023 18.438 10.25 1 92.81 26 GLU B CA 1
ATOM 1568 C C . GLU B 1 26 ? 11.648 18.094 10.82 1 92.81 26 GLU B C 1
ATOM 1570 O O . GLU B 1 26 ? 11.445 16.984 11.312 1 92.81 26 GLU B O 1
ATOM 1575 N N . VAL B 1 27 ? 10.727 19.047 10.758 1 96.5 27 VAL B N 1
ATOM 1576 C CA . VAL B 1 27 ? 9.383 18.828 11.289 1 96.5 27 VAL B CA 1
ATOM 1577 C C . VAL B 1 27 ? 8.648 17.797 10.438 1 96.5 27 VAL B C 1
ATOM 1579 O O . VAL B 1 27 ? 7.957 16.922 10.969 1 96.5 27 VAL B O 1
ATOM 1582 N N . ILE B 1 28 ? 8.867 17.844 9.18 1 96 28 ILE B N 1
ATOM 1583 C CA . ILE B 1 28 ? 8.289 16.875 8.242 1 96 28 ILE B CA 1
ATOM 1584 C C . ILE B 1 28 ? 8.781 15.469 8.578 1 96 28 ILE B C 1
ATOM 1586 O O . ILE B 1 28 ? 7.984 14.547 8.719 1 96 28 ILE B O 1
ATOM 1590 N N . ASP B 1 29 ? 10.039 15.344 8.797 1 94.5 29 ASP B N 1
ATOM 1591 C CA . ASP B 1 29 ? 10.625 14.055 9.148 1 94.5 29 ASP B CA 1
ATOM 1592 C C . ASP B 1 29 ? 10.117 13.57 10.5 1 94.5 29 ASP B C 1
ATOM 1594 O O . ASP B 1 29 ? 9.906 12.375 10.703 1 94.5 29 ASP B O 1
ATOM 1598 N N . ALA B 1 30 ? 9.992 14.492 11.367 1 96.94 30 ALA B N 1
ATOM 1599 C CA . ALA B 1 30 ? 9.492 14.133 12.688 1 96.94 30 ALA B CA 1
ATOM 1600 C C . ALA B 1 30 ? 8.117 13.477 12.594 1 96.94 30 ALA B C 1
ATOM 1602 O O . ALA B 1 30 ? 7.809 12.539 13.344 1 96.94 30 ALA B O 1
ATOM 1603 N N . ALA B 1 31 ? 7.258 13.961 11.688 1 97.56 31 ALA B N 1
ATOM 1604 C CA . ALA B 1 31 ? 5.949 13.344 11.477 1 97.56 31 ALA B CA 1
ATOM 1605 C C . ALA B 1 31 ? 6.09 11.953 10.875 1 97.56 31 ALA B C 1
ATOM 1607 O O . ALA B 1 31 ? 5.402 11.016 11.289 1 97.56 31 ALA B O 1
ATOM 1608 N N . ARG B 1 32 ? 7.039 11.766 9.945 1 95.5 32 ARG B N 1
ATOM 1609 C CA . ARG B 1 32 ? 7.262 10.5 9.258 1 95.5 32 ARG B CA 1
ATOM 1610 C C . ARG B 1 32 ? 7.762 9.43 10.219 1 95.5 32 ARG B C 1
ATOM 1612 O O . ARG B 1 32 ? 7.414 8.258 10.086 1 95.5 32 ARG B O 1
ATOM 1619 N N . TYR B 1 33 ? 8.5 9.859 11.172 1 94.12 33 TYR B N 1
ATOM 1620 C CA . TYR B 1 33 ? 9.195 8.875 11.992 1 94.12 33 TYR B CA 1
ATOM 1621 C C . TYR B 1 33 ? 8.641 8.875 13.414 1 94.12 33 TYR B C 1
ATOM 1623 O O . TYR B 1 33 ? 9.156 8.164 14.289 1 94.12 33 TYR B O 1
ATOM 1631 N N . GLY B 1 34 ? 7.695 9.633 13.688 1 97.12 34 GLY B N 1
ATOM 1632 C CA . GLY B 1 34 ? 6.984 9.578 14.953 1 97.12 34 GLY B CA 1
ATOM 1633 C C . GLY B 1 34 ? 7.723 10.266 16.078 1 97.12 34 GLY B C 1
ATOM 1634 O O . GLY B 1 34 ? 7.684 9.805 17.234 1 97.12 34 GLY B O 1
ATOM 1635 N N . GLU B 1 35 ? 8.422 11.281 15.75 1 97.44 35 GLU B N 1
ATOM 1636 C CA . GLU B 1 35 ? 9.094 12.078 16.766 1 97.44 35 GLU B CA 1
ATOM 1637 C C . GLU B 1 35 ? 8.164 13.133 17.344 1 97.44 35 GLU B C 1
ATOM 1639 O O . GLU B 1 35 ? 8.328 14.328 17.094 1 97.44 35 GLU B O 1
ATOM 1644 N N . VAL B 1 36 ? 7.34 12.727 18.219 1 98 36 VAL B N 1
ATOM 1645 C CA . VAL B 1 36 ? 6.207 13.523 18.688 1 98 36 VAL B CA 1
ATOM 1646 C C . VAL B 1 36 ? 6.719 14.75 19.453 1 98 36 VAL B C 1
ATOM 1648 O O . VAL B 1 36 ? 6.105 15.82 19.391 1 98 36 VAL B O 1
ATOM 1651 N N . LYS B 1 37 ? 7.867 14.656 20.125 1 97.94 37 LYS B N 1
ATOM 1652 C CA . LYS B 1 37 ? 8.422 15.789 20.859 1 97.94 37 LYS B CA 1
ATOM 1653 C C . LYS B 1 37 ? 8.758 16.938 19.922 1 97.94 37 LYS B C 1
ATOM 1655 O O . LYS B 1 37 ? 8.508 18.109 20.25 1 97.94 37 LYS B O 1
ATOM 1660 N N . ILE B 1 38 ? 9.305 16.625 18.828 1 97.56 38 ILE B N 1
ATOM 1661 C CA . ILE B 1 38 ? 9.648 17.625 17.828 1 97.56 38 ILE B CA 1
ATOM 1662 C C . ILE B 1 38 ? 8.367 18.266 17.281 1 97.56 38 ILE B C 1
ATOM 1664 O O . ILE B 1 38 ? 8.297 19.469 17.094 1 97.56 38 ILE B O 1
ATOM 1668 N N . ILE B 1 39 ? 7.355 17.453 17.062 1 98.12 39 ILE B N 1
ATOM 1669 C CA . ILE B 1 39 ? 6.07 17.922 16.562 1 98.12 39 ILE B CA 1
ATOM 1670 C C . ILE B 1 39 ? 5.445 18.875 17.578 1 98.12 39 ILE B C 1
ATOM 1672 O O . ILE B 1 39 ? 4.961 19.953 17.219 1 98.12 39 ILE B O 1
ATOM 1676 N N . LYS B 1 40 ? 5.512 18.531 18.812 1 97.75 40 LYS B N 1
ATOM 1677 C CA . LYS B 1 40 ? 4.965 19.344 19.891 1 97.75 40 LYS B CA 1
ATOM 1678 C C . LYS B 1 40 ? 5.641 20.719 19.922 1 97.75 40 LYS B C 1
ATOM 1680 O O . LYS B 1 40 ? 4.969 21.75 20.047 1 97.75 40 LYS B O 1
ATOM 1685 N N . LYS B 1 41 ? 6.895 20.703 19.844 1 96.69 41 LYS B N 1
ATOM 1686 C CA . LYS B 1 41 ? 7.648 21.969 19.859 1 96.69 41 LYS B CA 1
ATOM 1687 C C . LYS B 1 41 ? 7.277 22.844 18.672 1 96.69 41 LYS B C 1
ATOM 1689 O O . LYS B 1 41 ? 7.117 24.047 18.812 1 96.69 41 LYS B O 1
ATOM 1694 N N . ALA B 1 42 ? 7.191 22.219 17.516 1 96.44 42 ALA B N 1
ATOM 1695 C CA . ALA B 1 42 ? 6.844 22.953 16.297 1 96.44 42 ALA B CA 1
ATOM 1696 C C . ALA B 1 42 ? 5.473 23.609 16.422 1 96.44 42 ALA B C 1
ATOM 1698 O O . ALA B 1 42 ? 5.305 24.781 16.094 1 96.44 42 ALA B O 1
ATOM 1699 N N . ILE B 1 43 ? 4.52 22.906 16.906 1 95.75 43 ILE B N 1
ATOM 1700 C CA . ILE B 1 43 ? 3.162 23.422 17.062 1 95.75 43 ILE B CA 1
ATOM 1701 C C . ILE B 1 43 ? 3.15 24.547 18.094 1 95.75 43 ILE B C 1
ATOM 1703 O O . ILE B 1 43 ? 2.521 25.578 17.875 1 95.75 43 ILE B O 1
ATOM 1707 N N . ALA B 1 44 ? 3.861 24.344 19.141 1 94.88 44 ALA B N 1
ATOM 1708 C CA . ALA B 1 44 ? 3.953 25.359 20.188 1 94.88 44 ALA B CA 1
ATOM 1709 C C . ALA B 1 44 ? 4.586 26.641 19.641 1 94.88 44 ALA B C 1
ATOM 1711 O O . ALA B 1 44 ? 4.285 27.734 20.125 1 94.88 44 ALA B O 1
ATOM 1712 N N . SER B 1 45 ? 5.414 26.5 18.688 1 94.25 45 SER B N 1
ATOM 1713 C CA . SER B 1 45 ? 6.113 27.656 18.109 1 94.25 45 SER B CA 1
ATOM 1714 C C . SER B 1 45 ? 5.219 28.406 17.141 1 94.25 45 SER B C 1
ATOM 1716 O O . SER B 1 45 ? 5.609 29.453 16.609 1 94.25 45 SER B O 1
ATOM 1718 N N . GLY B 1 46 ? 4.074 27.828 16.781 1 94.12 46 GLY B N 1
ATOM 1719 C CA . GLY B 1 46 ? 3.07 28.594 16.062 1 94.12 46 GLY B CA 1
ATOM 1720 C C . GLY B 1 46 ? 2.926 28.188 14.609 1 94.12 46 GLY B C 1
ATOM 1721 O O . GLY B 1 46 ? 2.367 28.922 13.805 1 94.12 46 GLY B O 1
ATOM 1722 N N . ILE B 1 47 ? 3.426 27.062 14.25 1 94.25 47 ILE B N 1
ATOM 1723 C CA . ILE B 1 47 ? 3.23 26.625 12.875 1 94.25 47 ILE B CA 1
ATOM 1724 C C . ILE B 1 47 ? 1.743 26.406 12.609 1 94.25 47 ILE B C 1
ATOM 1726 O O . ILE B 1 47 ? 0.986 26.094 13.531 1 94.25 47 ILE B O 1
ATOM 1730 N N . ASP B 1 48 ? 1.328 26.672 11.359 1 96.31 48 ASP B N 1
ATOM 1731 C CA . ASP B 1 48 ? 0.001 26.219 10.945 1 96.31 48 ASP B CA 1
ATOM 1732 C C . ASP B 1 48 ? -0.068 24.688 10.883 1 96.31 48 ASP B C 1
ATOM 1734 O O . ASP B 1 48 ? 0.57 24.078 10.031 1 96.31 48 ASP B O 1
ATOM 1738 N N . ILE B 1 49 ? -0.857 24.125 11.742 1 97.56 49 ILE B N 1
ATOM 1739 C CA . ILE B 1 49 ? -0.904 22.672 11.914 1 97.56 49 ILE B CA 1
ATOM 1740 C C . ILE B 1 49 ? -1.397 22.016 10.625 1 97.56 49 ILE B C 1
ATOM 1742 O O . ILE B 1 49 ? -1.168 20.828 10.398 1 97.56 49 ILE B O 1
ATOM 1746 N N . ASN B 1 50 ? -2.027 22.75 9.758 1 98.38 50 ASN B N 1
ATOM 1747 C CA . ASN B 1 50 ? -2.572 22.203 8.516 1 98.38 50 ASN B CA 1
ATOM 1748 C C . ASN B 1 50 ? -1.736 22.625 7.309 1 98.38 50 ASN B C 1
ATOM 1750 O O . ASN B 1 50 ? -2.137 22.406 6.164 1 98.38 50 ASN B O 1
ATOM 1754 N N . GLU B 1 51 ? -0.61 23.281 7.578 1 97.31 51 GLU B N 1
ATOM 1755 C CA . GLU B 1 51 ? 0.304 23.594 6.484 1 97.31 51 GLU B CA 1
ATOM 1756 C C . GLU B 1 51 ? 0.736 22.328 5.75 1 97.31 51 GLU B C 1
ATOM 1758 O O . GLU B 1 51 ? 0.907 21.281 6.363 1 97.31 51 GLU B O 1
ATOM 1763 N N . THR B 1 52 ? 0.918 22.406 4.457 1 97 52 THR B N 1
ATOM 1764 C CA . THR B 1 52 ? 1.328 21.25 3.676 1 97 52 THR B CA 1
ATOM 1765 C C . THR B 1 52 ? 2.73 21.438 3.111 1 97 52 THR B C 1
ATOM 1767 O O . THR B 1 52 ? 3.197 22.578 2.971 1 97 52 THR B O 1
ATOM 1770 N N . ASP B 1 53 ? 3.377 20.391 2.885 1 94.12 53 ASP B N 1
ATOM 1771 C CA . ASP B 1 53 ? 4.637 20.453 2.15 1 94.12 53 ASP B CA 1
ATOM 1772 C C . ASP B 1 53 ? 4.391 20.531 0.645 1 94.12 53 ASP B C 1
ATOM 1774 O O . ASP B 1 53 ? 3.273 20.797 0.205 1 94.12 53 ASP B O 1
ATOM 1778 N N . SER B 1 54 ? 5.469 20.359 -0.134 1 92.62 54 SER B N 1
ATOM 1779 C CA . SER B 1 54 ? 5.402 20.547 -1.579 1 92.62 54 SER B CA 1
ATOM 1780 C C . SER B 1 54 ? 4.605 19.438 -2.246 1 92.62 54 SER B C 1
ATOM 1782 O O . SER B 1 54 ? 4.258 19.531 -3.426 1 92.62 54 SER B O 1
ATOM 1784 N N . HIS B 1 55 ? 4.207 18.484 -1.534 1 92.5 55 HIS B N 1
ATOM 1785 C CA . HIS B 1 55 ? 3.434 17.359 -2.064 1 92.5 55 HIS B CA 1
ATOM 1786 C C . HIS B 1 55 ? 2.01 17.375 -1.519 1 92.5 55 HIS B C 1
ATOM 1788 O O . HIS B 1 55 ? 1.244 16.438 -1.763 1 92.5 55 HIS B O 1
ATOM 1794 N N . GLY B 1 56 ? 1.716 18.344 -0.75 1 96.75 56 GLY B N 1
ATOM 1795 C CA . GLY B 1 56 ? 0.379 18.484 -0.197 1 96.75 56 GLY B CA 1
ATOM 1796 C C . GLY B 1 56 ? 0.184 17.734 1.102 1 96.75 56 GLY B C 1
ATOM 1797 O O . GLY B 1 56 ? -0.93 17.656 1.625 1 96.75 56 GLY B O 1
ATOM 1798 N N . TYR B 1 57 ? 1.225 17.203 1.633 1 97.38 57 TYR B N 1
ATOM 1799 C CA . TYR B 1 57 ? 1.088 16.438 2.865 1 97.38 57 TYR B CA 1
ATOM 1800 C C . TYR B 1 57 ? 1.01 17.359 4.078 1 97.38 57 TYR B C 1
ATOM 1802 O O . TYR B 1 57 ? 1.901 18.188 4.297 1 97.38 57 TYR B O 1
ATOM 1810 N N . THR B 1 58 ? -0.001 17.219 4.793 1 98.44 58 THR B N 1
ATOM 1811 C CA . THR B 1 58 ? 0.003 17.75 6.152 1 98.44 58 THR B CA 1
ATOM 1812 C C . THR B 1 58 ? 0.794 16.844 7.086 1 98.44 58 THR B C 1
ATOM 1814 O O . THR B 1 58 ? 1.088 15.695 6.742 1 98.44 58 THR B O 1
ATOM 1817 N N . LEU B 1 59 ? 1.081 17.359 8.211 1 98.5 59 LEU B N 1
ATOM 1818 C CA . LEU B 1 59 ? 1.713 16.516 9.219 1 98.5 59 LEU B CA 1
ATOM 1819 C C . LEU B 1 59 ? 0.831 15.312 9.555 1 98.5 59 LEU B C 1
ATOM 1821 O O . LEU B 1 59 ? 1.334 14.211 9.781 1 98.5 59 LEU B O 1
ATOM 1825 N N . LEU B 1 60 ? -0.51 15.477 9.57 1 98.88 60 LEU B N 1
ATOM 1826 C CA . LEU B 1 60 ? -1.442 14.391 9.852 1 98.88 60 LEU B CA 1
ATOM 1827 C C . LEU B 1 60 ? -1.347 13.305 8.781 1 98.88 60 LEU B C 1
ATOM 1829 O O . LEU B 1 60 ? -1.252 12.117 9.109 1 98.88 60 LEU B O 1
ATOM 1833 N N . ILE B 1 61 ? -1.342 13.688 7.562 1 98.56 61 ILE B N 1
ATOM 1834 C CA . ILE B 1 61 ? -1.255 12.734 6.461 1 98.56 61 ILE B CA 1
ATOM 1835 C C . ILE B 1 61 ? 0.065 11.969 6.547 1 98.56 61 ILE B C 1
ATOM 1837 O O . ILE B 1 61 ? 0.083 10.742 6.465 1 98.56 61 ILE B O 1
ATOM 1841 N N . LEU B 1 62 ? 1.145 12.703 6.742 1 97.69 62 LEU B N 1
ATOM 1842 C CA . LEU B 1 62 ? 2.457 12.07 6.812 1 97.69 62 LEU B CA 1
ATOM 1843 C C . LEU B 1 62 ? 2.512 11.055 7.957 1 97.69 62 LEU B C 1
ATOM 1845 O O . LEU B 1 62 ? 2.947 9.922 7.762 1 97.69 62 LEU B O 1
ATOM 1849 N N . ALA B 1 63 ? 2.15 11.469 9.133 1 98.25 63 ALA B N 1
ATOM 1850 C CA . ALA B 1 63 ? 2.17 10.578 10.281 1 98.25 63 ALA B CA 1
ATOM 1851 C C . ALA B 1 63 ? 1.317 9.336 10.031 1 98.25 63 ALA B C 1
ATOM 1853 O O . ALA B 1 63 ? 1.707 8.227 10.391 1 98.25 63 ALA B O 1
ATOM 1854 N N . THR B 1 64 ? 0.154 9.531 9.383 1 98.38 64 THR B N 1
ATOM 1855 C CA . THR B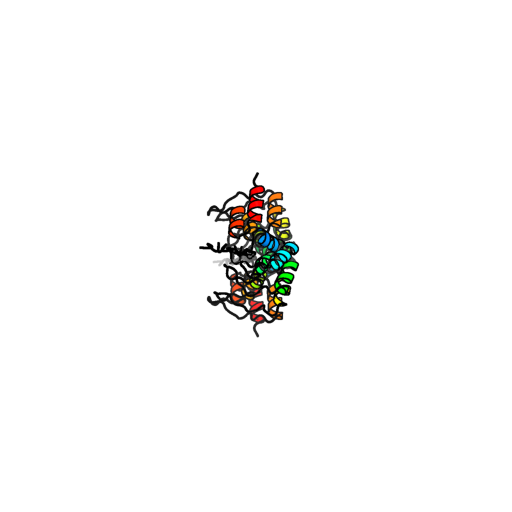 1 64 ? -0.756 8.43 9.086 1 98.38 64 THR B CA 1
ATOM 1856 C C . THR B 1 64 ? -0.123 7.461 8.086 1 98.38 64 THR B C 1
ATOM 1858 O O . THR B 1 64 ? -0.09 6.25 8.328 1 98.38 64 THR B O 1
ATOM 1861 N N . TYR B 1 65 ? 0.425 8.023 7.035 1 95.38 65 TYR B N 1
ATOM 1862 C CA . TYR B 1 65 ? 0.992 7.199 5.973 1 95.38 65 TYR B CA 1
ATOM 1863 C C . TYR B 1 65 ? 2.146 6.352 6.496 1 95.38 65 TYR B C 1
ATOM 1865 O O . TYR B 1 65 ? 2.434 5.281 5.957 1 95.38 65 TYR B O 1
ATOM 1873 N N . HIS B 1 66 ? 2.719 6.785 7.535 1 94.19 66 HIS B N 1
ATOM 1874 C CA . HIS B 1 66 ? 3.91 6.094 8.023 1 94.19 66 HIS B CA 1
ATOM 1875 C C . HIS B 1 66 ? 3.633 5.371 9.336 1 94.19 66 HIS B C 1
ATOM 1877 O O . HIS B 1 66 ? 4.562 4.957 10.031 1 94.19 66 HIS B O 1
ATOM 1883 N N . GLY B 1 67 ? 2.381 5.285 9.719 1 95.56 67 GLY B N 1
ATOM 1884 C CA . GLY B 1 67 ? 1.983 4.434 10.828 1 95.56 67 GLY B CA 1
ATOM 1885 C C . GLY B 1 67 ? 2.391 4.988 12.18 1 95.56 67 GLY B C 1
ATOM 1886 O O . GLY B 1 67 ? 2.697 4.23 13.102 1 95.56 67 GLY B O 1
ATOM 1887 N N . GLN B 1 68 ? 2.473 6.223 12.289 1 97.5 68 GLN B N 1
ATOM 1888 C CA . GLN B 1 68 ? 2.869 6.84 13.555 1 97.5 68 GLN B CA 1
ATOM 1889 C C . GLN B 1 68 ? 1.65 7.215 14.391 1 97.5 68 GLN B C 1
ATOM 1891 O O . GLN B 1 68 ? 1.289 8.391 14.477 1 97.5 68 GLN B O 1
ATOM 1896 N N . TYR B 1 69 ? 1.132 6.289 15.102 1 98.69 69 TYR B N 1
ATOM 1897 C CA . TYR B 1 69 ? -0.19 6.371 15.711 1 98.69 69 TYR B CA 1
ATOM 1898 C C . TYR B 1 69 ? -0.203 7.391 16.844 1 98.69 69 TYR B C 1
ATOM 1900 O O . TYR B 1 69 ? -1.161 8.156 17 1 98.69 69 TYR B O 1
ATOM 1908 N N . THR B 1 70 ? 0.831 7.41 17.625 1 98.69 70 THR B N 1
ATOM 1909 C CA . THR B 1 70 ? 0.906 8.391 18.703 1 98.69 70 THR B CA 1
ATOM 1910 C C . THR B 1 70 ? 0.895 9.812 18.141 1 98.69 70 THR B C 1
ATOM 1912 O O . THR B 1 70 ? 0.195 10.68 18.656 1 98.69 70 THR B O 1
ATOM 1915 N N . THR B 1 71 ? 1.602 9.977 17.125 1 98.75 71 THR B N 1
ATOM 1916 C CA . THR B 1 71 ? 1.67 11.281 16.469 1 98.75 71 THR B CA 1
ATOM 1917 C C . THR B 1 71 ? 0.33 11.641 15.844 1 98.75 71 THR B C 1
ATOM 1919 O O . THR B 1 71 ? -0.124 12.781 15.938 1 98.75 71 THR B O 1
ATOM 1922 N N . VAL B 1 72 ? -0.324 10.688 15.203 1 98.94 72 VAL B N 1
ATOM 1923 C CA . VAL B 1 72 ? -1.641 10.898 14.609 1 98.94 72 VAL B CA 1
ATOM 1924 C C . VAL B 1 72 ? -2.621 11.367 15.68 1 98.94 72 VAL B C 1
ATOM 1926 O O . VAL B 1 72 ? -3.305 12.383 15.508 1 98.94 72 VAL B O 1
ATOM 1929 N N . LYS B 1 73 ? -2.652 10.719 16.766 1 98.88 73 LYS B N 1
ATOM 1930 C CA . LYS B 1 73 ? -3.543 11.062 17.875 1 98.88 73 LYS B CA 1
ATOM 1931 C C . LYS B 1 73 ? -3.273 12.484 18.375 1 98.88 73 LYS B C 1
ATOM 1933 O O . LYS B 1 73 ? -4.207 13.266 18.562 1 98.88 73 LYS B O 1
ATOM 1938 N N . TYR B 1 74 ? -2.057 12.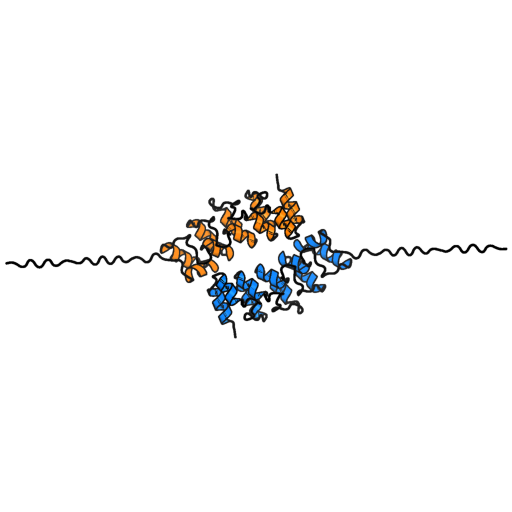773 18.547 1 98.81 74 TYR B N 1
ATOM 1939 C CA . TYR B 1 74 ? -1.683 14.094 19.047 1 98.81 74 TYR B CA 1
ATOM 1940 C C . TYR B 1 74 ? -2.131 15.188 18.078 1 98.81 74 TYR B C 1
ATOM 1942 O O . TYR B 1 74 ? -2.738 16.172 18.5 1 98.81 74 TYR B O 1
ATOM 1950 N N . LEU B 1 75 ? -1.822 14.977 16.797 1 98.88 75 LEU B N 1
ATOM 1951 C CA . LEU B 1 75 ? -2.15 15.984 15.797 1 98.88 75 LEU B CA 1
ATOM 1952 C C . LEU B 1 75 ? -3.656 16.234 15.742 1 98.88 75 LEU B C 1
ATOM 1954 O O . LEU B 1 75 ? -4.105 17.375 15.68 1 98.88 75 LEU B O 1
ATOM 1958 N N . LEU B 1 76 ? -4.434 15.18 15.797 1 98.88 76 LEU B N 1
ATOM 1959 C CA . LEU B 1 76 ? -5.883 15.328 15.812 1 98.88 76 LEU B CA 1
ATOM 1960 C C . LEU B 1 76 ? -6.344 16.078 17.047 1 98.88 76 LEU B C 1
ATOM 1962 O O . LEU B 1 76 ? -7.203 16.969 16.969 1 98.88 76 LEU B O 1
ATOM 1966 N N . SER B 1 77 ? -5.75 15.797 18.172 1 98.62 77 SER B N 1
ATOM 1967 C CA . SER B 1 77 ? -6.121 16.453 19.422 1 98.62 77 SER B CA 1
ATOM 1968 C C . SER B 1 77 ? -5.793 17.938 19.391 1 98.62 77 SER B C 1
ATOM 1970 O O . SER B 1 77 ? -6.414 18.734 20.094 1 98.62 77 SER B O 1
ATOM 1972 N N . GLN B 1 78 ? -4.832 18.281 18.578 1 98.31 78 GLN B N 1
ATOM 1973 C CA . GLN B 1 78 ? -4.41 19.672 18.469 1 98.31 78 GLN B CA 1
ATOM 1974 C C . GLN B 1 78 ? -5.176 20.406 17.359 1 98.31 78 GLN B C 1
ATOM 1976 O O . GLN B 1 78 ? -4.895 21.562 17.062 1 98.31 78 GLN B O 1
ATOM 1981 N N . GLY B 1 79 ? -6.035 19.703 16.734 1 98.44 79 GLY B N 1
ATOM 1982 C CA . GLY B 1 79 ? -6.941 20.375 15.812 1 98.44 79 GLY B CA 1
ATOM 1983 C C . GLY B 1 79 ? -6.586 20.141 14.352 1 98.44 79 GLY B C 1
ATOM 1984 O O . GLY B 1 79 ? -7.129 20.812 13.461 1 98.44 79 GLY B O 1
ATOM 1985 N N . ALA B 1 80 ? -5.66 19.25 14.031 1 98.88 80 ALA B N 1
ATOM 1986 C CA . ALA B 1 80 ? -5.387 18.938 12.633 1 98.88 80 ALA B CA 1
ATOM 1987 C C . ALA B 1 80 ? -6.66 18.5 11.914 1 98.88 80 ALA B C 1
ATOM 1989 O O . ALA B 1 80 ? -7.477 17.75 12.461 1 98.88 80 ALA B O 1
ATOM 1990 N N . ASP B 1 81 ? -6.855 19 10.703 1 98.88 81 ASP B N 1
ATOM 1991 C CA . ASP B 1 81 ? -8.047 18.734 9.898 1 98.88 81 ASP B CA 1
ATOM 1992 C C . ASP B 1 81 ? -7.918 17.422 9.141 1 98.88 81 ASP B C 1
ATOM 1994 O O . ASP B 1 81 ? -7.105 17.312 8.219 1 98.88 81 ASP B O 1
ATOM 1998 N N . PRO B 1 82 ? -8.711 16.438 9.461 1 98.88 82 PRO B N 1
ATOM 1999 C CA . PRO B 1 82 ? -8.562 15.133 8.82 1 98.88 82 PRO B CA 1
ATOM 2000 C C . PRO B 1 82 ? -9.117 15.109 7.402 1 98.88 82 PRO B C 1
ATOM 2002 O O . PRO B 1 82 ? -8.938 14.117 6.684 1 98.88 82 PRO B O 1
ATOM 2005 N N . SER B 1 83 ? -9.719 16.172 6.918 1 98.75 83 SER B N 1
ATOM 2006 C CA . SER B 1 83 ? -10.391 16.172 5.621 1 98.75 83 SER B CA 1
ATOM 2007 C C . SER B 1 83 ? -9.477 16.688 4.52 1 98.75 83 SER B C 1
ATOM 2009 O O . SER B 1 83 ? -9.82 16.625 3.338 1 98.75 83 SER B O 1
ATOM 2011 N N . ILE B 1 84 ? -8.328 17.25 4.914 1 98.75 84 ILE B N 1
ATOM 2012 C CA . ILE B 1 84 ? -7.434 17.812 3.912 1 98.75 84 ILE B CA 1
ATOM 2013 C C . ILE B 1 84 ? -6.895 16.703 3.014 1 98.75 84 ILE B C 1
ATOM 2015 O O . ILE B 1 84 ? -6.527 15.625 3.494 1 98.75 84 ILE B O 1
ATOM 2019 N N . LEU B 1 85 ? -6.871 17 1.71 1 98.75 85 LEU B N 1
ATOM 2020 C CA . LEU B 1 85 ? -6.395 16.047 0.712 1 98.75 85 LEU B CA 1
ATOM 2021 C C . LEU B 1 85 ? -4.977 16.391 0.265 1 98.75 85 LEU B C 1
ATOM 2023 O O . LEU B 1 85 ? -4.645 17.578 0.109 1 98.75 85 LEU B O 1
ATOM 2027 N N . ASP B 1 86 ? -4.164 15.43 0.087 1 97.5 86 ASP B N 1
ATOM 2028 C CA . ASP B 1 86 ? -2.85 15.664 -0.5 1 97.5 86 ASP B CA 1
ATOM 2029 C C . ASP B 1 86 ? -2.951 15.859 -2.012 1 97.5 86 ASP B C 1
ATOM 2031 O O . ASP B 1 86 ? -4.051 15.953 -2.559 1 97.5 86 ASP B O 1
ATOM 2035 N N . HIS B 1 87 ? -1.807 15.953 -2.697 1 96.5 87 HIS B N 1
ATOM 2036 C CA . HIS B 1 87 ? -1.821 16.281 -4.117 1 96.5 87 HIS B CA 1
ATOM 2037 C C . HIS B 1 87 ? -2.256 15.086 -4.957 1 96.5 87 HIS B C 1
ATOM 2039 O O . HIS B 1 87 ? -2.531 15.227 -6.152 1 96.5 87 HIS B O 1
ATOM 2045 N N . HIS B 1 88 ? -2.324 13.945 -4.402 1 93.81 88 HIS B N 1
ATOM 2046 C CA . HIS B 1 88 ? -2.875 12.773 -5.082 1 93.81 88 HIS B CA 1
ATOM 2047 C C . HIS B 1 88 ? -4.367 12.625 -4.793 1 93.81 88 HIS B C 1
ATOM 2049 O O . HIS B 1 88 ? -4.984 11.641 -5.207 1 93.81 88 HIS B O 1
ATOM 2055 N N . GLY B 1 89 ? -4.875 13.492 -4.016 1 97.88 89 GLY B N 1
ATOM 2056 C CA . GLY B 1 89 ? -6.297 13.5 -3.713 1 97.88 89 GLY B CA 1
ATOM 2057 C C . GLY B 1 89 ? -6.668 12.562 -2.576 1 97.88 89 GLY B C 1
ATOM 2058 O O . GLY B 1 89 ? -7.797 12.07 -2.518 1 97.88 89 GLY B O 1
ATOM 2059 N N . ARG B 1 90 ? -5.723 12.32 -1.689 1 97.88 90 ARG B N 1
ATOM 2060 C CA . ARG B 1 90 ? -6.016 11.383 -0.61 1 97.88 90 ARG B CA 1
ATOM 2061 C C . ARG B 1 90 ? -5.984 12.078 0.745 1 97.88 90 ARG B C 1
ATOM 2063 O O . ARG B 1 90 ? -5.066 12.852 1.03 1 97.88 90 ARG B O 1
ATOM 2070 N N . SER B 1 91 ? -7.031 11.812 1.5 1 98.81 91 SER B N 1
ATOM 2071 C CA . SER B 1 91 ? -7.012 12.188 2.91 1 98.81 91 SER B CA 1
ATOM 2072 C C . SER B 1 91 ? -6.234 11.18 3.744 1 98.81 91 SER B C 1
ATOM 2074 O O . SER B 1 91 ? -5.82 10.133 3.236 1 98.81 91 SER B O 1
ATOM 2076 N N . ALA B 1 92 ? -6.047 11.508 5 1 98.88 92 ALA B N 1
ATOM 2077 C CA . ALA B 1 92 ? -5.395 10.57 5.91 1 98.88 92 ALA B CA 1
ATOM 2078 C C . ALA B 1 92 ? -6.129 9.234 5.945 1 98.88 92 ALA B C 1
ATOM 2080 O O . ALA B 1 92 ? -5.5 8.18 5.887 1 98.88 92 ALA B O 1
ATOM 2081 N N . LEU B 1 93 ? -7.484 9.273 5.984 1 98.94 93 LEU B N 1
ATOM 2082 C CA . LEU B 1 93 ? -8.266 8.039 6.023 1 98.94 93 LEU B CA 1
ATOM 2083 C C . LEU B 1 93 ? -8.117 7.262 4.723 1 98.94 93 LEU B C 1
ATOM 2085 O O . LEU B 1 93 ? -8 6.035 4.738 1 98.94 93 LEU B O 1
ATOM 2089 N N . MET B 1 94 ? -8.141 7.973 3.625 1 98.75 94 MET B N 1
ATOM 2090 C CA . MET B 1 94 ? -7.945 7.324 2.33 1 98.75 94 MET B CA 1
ATOM 2091 C C . MET B 1 94 ? -6.57 6.672 2.248 1 98.75 94 MET B C 1
ATOM 2093 O O . MET B 1 94 ? -6.43 5.57 1.714 1 98.75 94 MET B O 1
ATOM 2097 N N . GLY B 1 95 ? -5.531 7.379 2.707 1 97.38 95 GLY B N 1
ATOM 2098 C CA . GLY B 1 95 ? -4.211 6.777 2.777 1 97.38 95 GLY B CA 1
ATOM 2099 C C . GLY B 1 95 ? -4.164 5.527 3.637 1 97.38 95 GLY B C 1
ATOM 2100 O O . GLY B 1 95 ? -3.539 4.535 3.264 1 97.38 95 GLY B O 1
ATOM 2101 N N . ALA B 1 96 ? -4.812 5.559 4.781 1 98.25 96 ALA B N 1
ATOM 2102 C CA . ALA B 1 96 ? -4.91 4.379 5.637 1 98.25 96 ALA B CA 1
ATOM 2103 C C . ALA B 1 96 ? -5.582 3.223 4.902 1 98.25 96 ALA B C 1
ATOM 2105 O O . ALA B 1 96 ? -5.152 2.072 5.02 1 98.25 96 ALA B O 1
ATOM 2106 N N . ALA B 1 97 ? -6.594 3.512 4.125 1 98.44 97 ALA B N 1
ATOM 2107 C CA . ALA B 1 97 ? -7.32 2.5 3.363 1 98.44 97 ALA B CA 1
ATOM 2108 C C . ALA B 1 97 ? -6.434 1.887 2.281 1 98.44 97 ALA B C 1
ATOM 2110 O O . ALA B 1 97 ? -6.438 0.67 2.086 1 98.44 97 ALA B O 1
ATOM 2111 N N . PHE B 1 98 ? -5.711 2.768 1.663 1 94.94 98 PHE B N 1
ATOM 2112 C CA . PHE B 1 98 ? -4.773 2.346 0.628 1 94.94 98 PHE B CA 1
ATOM 2113 C C . PHE B 1 98 ? -3.805 1.303 1.17 1 94.94 98 PHE B C 1
ATOM 2115 O O . PHE B 1 98 ? -3.551 0.285 0.521 1 94.94 98 PHE B O 1
ATOM 2122 N N . LYS B 1 99 ? -3.395 1.456 2.363 1 91.44 99 LYS B N 1
ATOM 2123 C CA . LYS B 1 99 ? -2.389 0.588 2.971 1 91.44 99 LYS B CA 1
ATOM 2124 C C . LYS B 1 99 ? -3.041 -0.528 3.781 1 91.44 99 LYS B C 1
ATOM 2126 O O . LYS B 1 99 ? -2.361 -1.444 4.246 1 91.44 99 LYS B O 1
ATOM 2131 N N . GLY B 1 100 ? -4.309 -0.412 3.975 1 95.06 100 GLY B N 1
ATOM 2132 C CA . GLY B 1 100 ? -4.988 -1.362 4.84 1 95.06 100 GLY B CA 1
ATOM 2133 C C . GLY B 1 100 ? -4.629 -1.199 6.305 1 95.06 100 GLY B C 1
ATOM 2134 O O . GLY B 1 100 ? -4.602 -2.178 7.055 1 95.06 100 GLY B O 1
ATOM 2135 N N . ASP B 1 101 ? -4.285 -0.055 6.699 1 96 101 ASP B N 1
ATOM 2136 C CA . ASP B 1 101 ? -3.877 0.229 8.07 1 96 101 ASP B CA 1
ATOM 2137 C C . ASP B 1 101 ? -5.094 0.45 8.969 1 96 101 ASP B C 1
ATOM 2139 O O . ASP B 1 101 ? -5.52 1.587 9.18 1 96 101 ASP B O 1
ATOM 2143 N N . LEU B 1 102 ? -5.559 -0.624 9.531 1 97.88 102 LEU B N 1
ATOM 2144 C CA . LEU B 1 102 ? -6.77 -0.608 10.344 1 97.88 102 LEU B CA 1
ATOM 2145 C C . LEU B 1 102 ? -6.562 0.224 11.602 1 97.88 102 LEU B C 1
ATOM 2147 O O . LEU B 1 102 ? -7.473 0.932 12.039 1 97.88 102 LEU B O 1
ATOM 2151 N N . ASN B 1 103 ? -5.445 0.184 12.172 1 98.25 103 ASN B N 1
ATOM 2152 C CA . ASN B 1 103 ? -5.176 0.954 13.375 1 98.25 103 ASN B CA 1
ATOM 2153 C C . ASN B 1 103 ? -5.27 2.455 13.117 1 98.25 103 ASN B C 1
ATOM 2155 O O . ASN B 1 103 ? -5.852 3.191 13.914 1 98.25 103 ASN B O 1
ATOM 2159 N N . ALA B 1 104 ? -4.719 2.838 12.016 1 98.69 104 ALA B N 1
ATOM 2160 C CA . ALA B 1 104 ? -4.832 4.25 11.656 1 98.69 104 ALA B CA 1
ATOM 2161 C C . ALA B 1 104 ? -6.289 4.656 11.484 1 98.69 104 ALA B C 1
ATOM 2163 O O . ALA B 1 104 ? -6.707 5.719 11.945 1 98.69 104 ALA B O 1
ATOM 2164 N N . ALA B 1 105 ? -7.043 3.816 10.805 1 98.88 105 ALA B N 1
ATOM 2165 C CA . ALA B 1 105 ? -8.453 4.105 10.57 1 98.88 105 ALA B CA 1
ATOM 2166 C C . ALA B 1 105 ? -9.211 4.273 11.883 1 98.88 105 ALA B C 1
ATOM 2168 O O . ALA B 1 105 ? -10.008 5.199 12.039 1 98.88 105 ALA B O 1
ATOM 2169 N N . LYS B 1 106 ? -8.93 3.42 12.797 1 98.88 106 LYS B N 1
ATOM 2170 C CA . LYS B 1 106 ? -9.586 3.461 14.102 1 98.88 106 LYS B CA 1
ATOM 2171 C C . LYS B 1 106 ? -9.312 4.781 14.812 1 98.88 106 LYS B C 1
ATOM 2173 O O . LYS B 1 106 ? -10.211 5.355 15.43 1 98.88 106 LYS B O 1
ATOM 2178 N N . ILE B 1 107 ? -8.148 5.262 14.711 1 98.94 107 ILE B N 1
ATOM 2179 C CA . ILE B 1 107 ? -7.77 6.512 15.359 1 98.94 107 ILE B CA 1
ATOM 2180 C C . ILE B 1 107 ? -8.453 7.684 14.656 1 98.94 107 ILE B C 1
ATOM 2182 O O . ILE B 1 107 ? -9.062 8.531 15.305 1 98.94 107 ILE B O 1
ATOM 2186 N N . ILE B 1 108 ? -8.406 7.723 13.352 1 98.94 108 ILE B N 1
ATOM 2187 C CA . ILE B 1 108 ? -8.891 8.852 12.57 1 98.94 108 ILE B CA 1
ATOM 2188 C C . ILE B 1 108 ? -10.406 8.977 12.734 1 98.94 108 ILE B C 1
ATOM 2190 O O . ILE B 1 108 ? -10.93 10.078 12.922 1 98.94 108 ILE B O 1
ATOM 2194 N N . LEU B 1 109 ? -11.133 7.875 12.773 1 98.88 109 LEU B N 1
ATOM 2195 C CA . LEU B 1 109 ? -12.594 7.895 12.75 1 98.88 109 LEU B CA 1
ATOM 2196 C C . LEU B 1 109 ? -13.148 8.172 14.148 1 98.88 109 LEU B C 1
ATOM 2198 O O . LEU B 1 109 ? -14.352 8.391 14.305 1 98.88 109 LEU B O 1
ATOM 2202 N N . LYS B 1 110 ? -12.266 8.211 15.094 1 98.44 110 LYS B N 1
ATOM 2203 C CA . LYS B 1 110 ? -12.688 8.688 16.406 1 98.44 110 LYS B CA 1
ATOM 2204 C C . LYS B 1 110 ? -12.875 10.203 16.422 1 98.44 110 LYS B C 1
ATOM 2206 O O . LYS B 1 110 ? -13.516 10.75 17.312 1 98.44 110 LYS B O 1
ATOM 2211 N N . ASP B 1 111 ? -12.164 10.852 15.531 1 98.62 111 ASP B N 1
ATOM 2212 C CA . ASP B 1 111 ? -12.344 12.297 15.398 1 98.62 111 ASP B CA 1
ATOM 2213 C C . ASP B 1 111 ? -13.648 12.617 14.68 1 98.62 111 ASP B C 1
ATOM 2215 O O . ASP B 1 111 ? -13.859 12.203 13.539 1 98.62 111 ASP B O 1
ATOM 2219 N N . PRO B 1 112 ? -14.531 13.383 15.266 1 97.75 112 PRO B N 1
ATOM 2220 C CA . PRO B 1 112 ? -15.852 13.641 14.672 1 97.75 112 PRO B CA 1
ATOM 2221 C C . PRO B 1 112 ? -15.773 14.469 13.398 1 97.75 112 PRO B C 1
ATOM 2223 O O . PRO B 1 112 ? -16.75 14.539 12.641 1 97.75 112 PRO B O 1
ATOM 2226 N N . ARG B 1 113 ? -14.719 15.062 13.125 1 98.56 113 ARG B N 1
ATOM 2227 C CA . ARG B 1 113 ? -14.555 15.875 11.922 1 98.56 113 ARG B CA 1
ATOM 2228 C C . ARG B 1 113 ? -14.242 15 10.719 1 98.56 113 ARG B C 1
ATOM 2230 O O . ARG B 1 113 ? -14.328 15.453 9.57 1 98.56 113 ARG B O 1
ATOM 2237 N N . ALA B 1 114 ? -13.859 13.773 10.992 1 98.56 114 ALA B N 1
ATOM 2238 C CA . ALA B 1 114 ? -13.586 12.852 9.898 1 98.56 114 ALA B CA 1
ATOM 2239 C C . ALA B 1 114 ? -14.875 12.43 9.195 1 98.56 114 ALA B C 1
ATOM 2241 O O . ALA B 1 114 ? -15.828 12 9.844 1 98.56 114 ALA B O 1
ATOM 2242 N N . ASN B 1 115 ? -14.883 12.578 7.895 1 98.69 115 ASN B N 1
ATOM 2243 C CA . ASN B 1 115 ? -15.992 12.117 7.07 1 98.69 115 ASN B CA 1
ATOM 2244 C C . ASN B 1 115 ? -15.688 10.773 6.41 1 98.69 115 ASN B C 1
ATOM 2246 O O . ASN B 1 115 ? -14.93 10.711 5.445 1 98.69 115 ASN B O 1
ATOM 2250 N N . ILE B 1 116 ? -16.328 9.766 6.914 1 98.81 116 ILE B N 1
ATOM 2251 C CA . ILE B 1 116 ? -16.047 8.391 6.508 1 98.81 116 ILE B CA 1
ATOM 2252 C C . ILE B 1 116 ? -16.391 8.203 5.035 1 98.81 116 ILE B C 1
ATOM 2254 O O . ILE B 1 116 ? -15.836 7.332 4.363 1 98.81 116 ILE B O 1
ATOM 2258 N N . ASN B 1 117 ? -17.281 9.07 4.492 1 98.88 117 ASN B N 1
ATOM 2259 C CA . ASN B 1 117 ? -17.734 8.953 3.111 1 98.88 117 ASN B CA 1
ATOM 2260 C C . ASN B 1 117 ? -17.188 10.078 2.24 1 98.88 117 ASN B C 1
ATOM 2262 O O . ASN B 1 117 ? -17.719 10.367 1.171 1 98.88 117 ASN B O 1
ATOM 2266 N N . GLN B 1 118 ? -16.141 10.758 2.752 1 98.88 118 GLN B N 1
ATOM 2267 C CA . GLN B 1 118 ? -15.531 11.836 1.973 1 98.88 118 GLN B CA 1
ATOM 2268 C C . GLN B 1 118 ? -15.156 11.359 0.572 1 98.88 118 GLN B C 1
ATOM 2270 O O . GLN B 1 118 ? -14.594 10.273 0.409 1 98.88 118 GLN B O 1
ATOM 2275 N N . GLN B 1 119 ? -15.531 12.117 -0.386 1 98.88 119 GLN B N 1
ATOM 2276 C CA . GLN B 1 119 ? -15.109 11.867 -1.759 1 98.88 119 GLN B CA 1
ATOM 2277 C C . GLN B 1 119 ? -14.07 12.898 -2.205 1 98.88 119 GLN B C 1
ATOM 2279 O O . GLN B 1 119 ? -14.188 14.086 -1.899 1 98.88 119 GLN B O 1
ATOM 2284 N N . ASN B 1 120 ? -13.039 12.414 -2.805 1 98.69 120 ASN B N 1
ATOM 2285 C CA . ASN B 1 120 ? -12.078 13.359 -3.365 1 98.69 120 ASN B CA 1
ATOM 2286 C C . ASN B 1 120 ? -12.578 13.961 -4.676 1 98.69 120 ASN B C 1
ATOM 2288 O O . ASN B 1 120 ? -13.75 13.82 -5.016 1 98.69 120 ASN B O 1
ATOM 2292 N N . GLU B 1 121 ? -11.688 14.609 -5.441 1 98.31 121 GLU B N 1
ATOM 2293 C CA . GLU B 1 121 ? -12.086 15.383 -6.613 1 98.31 121 GLU B CA 1
ATOM 2294 C C . GLU B 1 121 ? -12.633 14.484 -7.715 1 98.31 121 GLU B C 1
ATOM 2296 O O . GLU B 1 121 ? -13.445 14.914 -8.531 1 98.31 121 GLU B O 1
ATOM 2301 N N . VAL B 1 122 ? -12.211 13.266 -7.684 1 98.44 122 VAL B N 1
ATOM 2302 C CA . VAL B 1 122 ? -12.672 12.367 -8.734 1 98.44 122 VAL B CA 1
ATOM 2303 C C . VAL B 1 122 ? -13.695 11.383 -8.164 1 98.44 122 VAL B C 1
ATOM 2305 O O . VAL B 1 122 ? -14.031 10.383 -8.805 1 98.44 122 VAL B O 1
ATOM 2308 N N . GLY B 1 123 ? -14.07 11.57 -6.941 1 98.81 123 GLY B N 1
ATOM 2309 C CA . GLY B 1 123 ? -15.203 10.867 -6.371 1 98.81 123 GLY B CA 1
ATOM 2310 C C . GLY B 1 123 ? -14.805 9.625 -5.59 1 98.81 123 GLY B C 1
ATOM 2311 O O . GLY B 1 123 ? -15.664 8.883 -5.109 1 98.81 123 GLY B O 1
ATOM 2312 N N . GLN B 1 124 ? -13.547 9.359 -5.406 1 98.81 124 GLN B N 1
ATOM 2313 C CA . GLN B 1 124 ? -13.094 8.156 -4.711 1 98.81 124 GLN B CA 1
ATOM 2314 C C . GLN B 1 124 ? -13.219 8.32 -3.197 1 98.81 124 GLN B C 1
ATOM 2316 O O . GLN B 1 124 ? -13.016 9.422 -2.67 1 98.81 124 GLN B O 1
ATOM 2321 N N . THR B 1 125 ? -13.516 7.199 -2.555 1 98.88 125 THR B N 1
ATOM 2322 C CA . THR B 1 125 ? -13.672 7.164 -1.105 1 98.88 125 THR B CA 1
ATOM 2323 C C . THR B 1 125 ? -12.648 6.223 -0.477 1 98.88 125 THR B C 1
ATOM 2325 O O . THR B 1 125 ? -11.992 5.449 -1.182 1 98.88 125 THR B O 1
ATOM 2328 N N . ALA B 1 126 ? -12.516 6.293 0.808 1 98.88 126 ALA B N 1
ATOM 2329 C CA . ALA B 1 126 ? -11.672 5.348 1.534 1 98.88 126 ALA B CA 1
ATOM 2330 C C . ALA B 1 126 ? -12.094 3.908 1.262 1 98.88 126 ALA B C 1
ATOM 2332 O O . ALA B 1 126 ? -11.258 3.025 1.082 1 98.88 126 ALA B O 1
ATOM 2333 N N . ALA B 1 127 ? -13.406 3.682 1.155 1 98.88 127 ALA B N 1
ATOM 2334 C CA . ALA B 1 127 ? -13.922 2.344 0.878 1 98.88 127 ALA B CA 1
ATOM 2335 C C . ALA B 1 127 ? -13.453 1.845 -0.484 1 98.88 127 ALA B C 1
ATOM 2337 O O . ALA B 1 127 ? -13.086 0.676 -0.632 1 98.88 127 ALA B O 1
ATOM 2338 N N . MET B 1 128 ? -13.453 2.688 -1.433 1 98.81 128 MET B N 1
ATOM 2339 C CA . MET B 1 128 ? -13.016 2.322 -2.777 1 98.81 128 MET B CA 1
ATOM 2340 C C . MET B 1 128 ? -11.539 1.94 -2.783 1 98.81 128 MET B C 1
ATOM 2342 O O . MET B 1 128 ? -11.148 0.963 -3.426 1 98.81 128 MET B O 1
ATOM 2346 N N . TYR B 1 129 ? -10.688 2.666 -2.066 1 97.81 129 TYR B N 1
ATOM 2347 C CA . TYR B 1 129 ? -9.273 2.307 -1.954 1 97.81 129 TYR B CA 1
ATOM 2348 C C . TYR B 1 129 ? -9.109 0.96 -1.261 1 97.81 129 TYR B C 1
ATOM 2350 O O . TYR B 1 129 ? -8.336 0.112 -1.717 1 97.81 129 TYR B O 1
ATOM 2358 N N . ALA B 1 130 ? -9.781 0.773 -0.177 1 98.25 130 ALA B N 1
ATOM 2359 C CA . ALA B 1 130 ? -9.703 -0.5 0.535 1 98.25 130 ALA B CA 1
ATOM 2360 C C . ALA B 1 130 ? -10.102 -1.66 -0.374 1 98.25 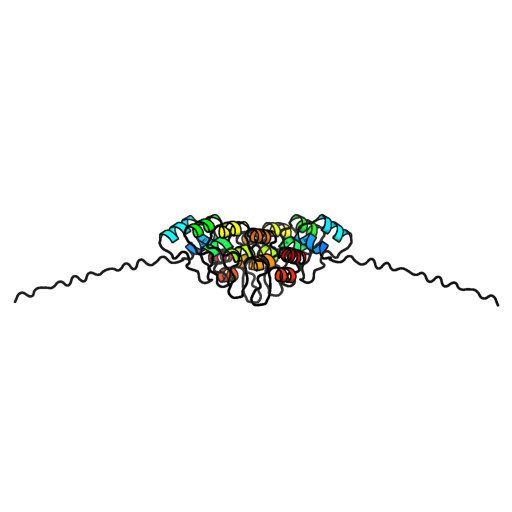130 ALA B C 1
ATOM 2362 O O . ALA B 1 130 ? -9.461 -2.715 -0.357 1 98.25 130 ALA B O 1
ATOM 2363 N N . ALA B 1 131 ? -11.109 -1.462 -1.197 1 98.12 131 ALA B N 1
ATOM 2364 C CA . ALA B 1 131 ? -11.594 -2.492 -2.115 1 98.12 131 ALA B CA 1
ATOM 2365 C C . ALA B 1 131 ? -10.57 -2.764 -3.217 1 98.12 131 ALA B C 1
ATOM 2367 O O . ALA B 1 131 ? -10.328 -3.918 -3.574 1 98.12 131 ALA B O 1
ATOM 2368 N N . LEU B 1 132 ? -10.055 -1.711 -3.695 1 95.06 132 LEU B N 1
ATOM 2369 C CA . LEU B 1 132 ? -9.07 -1.805 -4.766 1 95.06 132 LEU B CA 1
ATOM 2370 C C . LEU B 1 132 ? -7.91 -2.705 -4.359 1 95.06 132 LEU B C 1
ATOM 2372 O O . LEU B 1 132 ? -7.41 -3.486 -5.172 1 95.06 132 LEU B O 1
ATOM 2376 N N . PHE B 1 133 ? -7.57 -2.672 -3.1 1 91.94 133 PHE B N 1
ATOM 2377 C CA . PHE B 1 133 ? -6.391 -3.408 -2.66 1 91.94 133 PHE B CA 1
ATOM 2378 C C . PHE B 1 133 ? -6.793 -4.629 -1.836 1 91.94 133 PHE B C 1
ATOM 2380 O O . PHE B 1 133 ? -5.934 -5.32 -1.283 1 91.94 133 PHE B O 1
ATOM 2387 N N . GLY B 1 134 ? -8.086 -4.832 -1.754 1 94.19 134 GLY B N 1
ATOM 2388 C CA . GLY B 1 134 ? -8.578 -6.086 -1.205 1 94.19 134 GLY B CA 1
ATOM 2389 C C . GLY B 1 134 ? -8.531 -6.133 0.31 1 94.19 134 GLY B C 1
ATOM 2390 O O . GLY B 1 134 ? -8.398 -7.211 0.898 1 94.19 134 GLY B O 1
ATOM 2391 N N . HIS B 1 135 ? -8.57 -5.055 0.948 1 95.19 135 HIS B N 1
ATOM 2392 C CA . HIS B 1 135 ? -8.516 -5 2.404 1 95.19 135 HIS B CA 1
ATOM 2393 C C . HIS B 1 135 ? -9.898 -5.223 3.012 1 95.19 135 HIS B C 1
ATOM 2395 O O . HIS B 1 135 ? -10.539 -4.273 3.475 1 95.19 135 HIS B O 1
ATOM 2401 N N . LYS B 1 136 ? -10.227 -6.453 3.121 1 95.94 136 LYS B N 1
ATOM 2402 C CA . LYS B 1 136 ? -11.578 -6.801 3.545 1 95.94 136 LYS B CA 1
ATOM 2403 C C . LYS B 1 136 ? -11.828 -6.387 4.992 1 95.94 136 LYS B C 1
ATOM 2405 O O . LYS B 1 136 ? -12.891 -5.855 5.32 1 95.94 136 LYS B O 1
ATOM 2410 N N . ALA B 1 137 ? -10.852 -6.652 5.824 1 96.31 137 ALA B N 1
ATOM 2411 C CA . ALA B 1 137 ? -11.031 -6.297 7.23 1 96.31 137 ALA B CA 1
ATOM 2412 C C . ALA B 1 137 ? -11.219 -4.793 7.395 1 96.31 137 ALA B C 1
ATOM 2414 O O . ALA B 1 137 ? -12.031 -4.352 8.211 1 96.31 137 ALA B O 1
ATOM 2415 N N . PHE B 1 138 ? -10.477 -4.062 6.645 1 98.06 138 PHE B N 1
ATOM 2416 C CA . PHE B 1 138 ? -10.602 -2.609 6.656 1 98.06 138 PHE B CA 1
ATOM 2417 C C . PHE B 1 138 ? -12 -2.188 6.219 1 98.06 138 PHE B C 1
ATOM 2419 O O . PHE B 1 138 ? -12.633 -1.353 6.867 1 98.06 138 PHE B O 1
ATOM 2426 N N . LEU B 1 139 ? -12.539 -2.807 5.168 1 98.5 139 LEU B N 1
ATOM 2427 C CA . LEU B 1 139 ? -13.859 -2.502 4.637 1 98.5 139 LEU B CA 1
ATOM 2428 C C . LEU B 1 139 ? -14.945 -2.85 5.652 1 98.5 139 LEU B C 1
ATOM 2430 O O . LEU B 1 139 ? -15.891 -2.084 5.844 1 98.5 139 LEU B O 1
ATOM 2434 N N . ALA B 1 140 ? -14.781 -3.949 6.207 1 98.44 140 ALA B N 1
ATOM 2435 C CA . ALA B 1 140 ? -15.742 -4.371 7.223 1 98.44 140 ALA B CA 1
ATOM 2436 C C . ALA B 1 140 ? -15.805 -3.371 8.375 1 98.44 140 ALA B C 1
ATOM 2438 O O . ALA B 1 140 ? -16.891 -3.059 8.875 1 98.44 140 ALA B O 1
ATOM 2439 N N . TYR B 1 141 ? -14.695 -2.889 8.789 1 98.81 141 TYR B N 1
ATOM 2440 C CA . TYR B 1 141 ? -14.648 -1.88 9.844 1 98.81 141 TYR B CA 1
ATOM 2441 C C . TYR B 1 141 ? -15.336 -0.597 9.398 1 98.81 141 TYR B C 1
ATOM 2443 O O . TYR B 1 141 ? -16.125 -0.021 10.148 1 98.81 141 TYR B O 1
ATOM 2451 N N . LEU B 1 142 ? -15.047 -0.15 8.148 1 98.81 142 LEU B N 1
ATOM 2452 C CA . LEU B 1 142 ? -15.711 1.044 7.637 1 98.81 142 LEU B CA 1
ATOM 2453 C C . LEU B 1 142 ? -17.219 0.872 7.637 1 98.81 142 LEU B C 1
ATOM 2455 O O . LEU B 1 142 ? -17.953 1.794 8 1 98.81 142 LEU B O 1
ATOM 2459 N N . LEU B 1 143 ? -17.625 -0.214 7.215 1 98.38 143 LEU B N 1
ATOM 2460 C CA . LEU B 1 143 ? -19.062 -0.516 7.18 1 98.38 143 LEU B CA 1
ATOM 2461 C C . LEU B 1 143 ? -19.672 -0.407 8.57 1 98.38 143 LEU B C 1
ATOM 2463 O O . LEU B 1 143 ? -20.719 0.228 8.742 1 98.38 143 LEU B O 1
ATOM 2467 N N . LYS B 1 144 ? -19.031 -0.987 9.508 1 98.12 144 LYS B N 1
ATOM 2468 C CA . LYS B 1 144 ? -19.5 -0.933 10.891 1 98.12 144 LYS B CA 1
ATOM 2469 C C . LYS B 1 144 ? -19.578 0.507 11.391 1 98.12 144 LYS B C 1
ATOM 2471 O O . LYS B 1 144 ? -20.438 0.836 12.219 1 98.12 144 LYS B O 1
ATOM 2476 N N . GLN B 1 145 ? -18.75 1.341 10.859 1 98.25 145 GLN B N 1
ATOM 2477 C CA . GLN B 1 145 ? -18.703 2.738 11.281 1 98.25 145 GLN B CA 1
ATOM 2478 C C . GLN B 1 145 ? -19.656 3.592 10.445 1 98.25 145 GLN B C 1
ATOM 2480 O O . GLN B 1 145 ? -19.688 4.816 10.602 1 98.25 145 GLN B O 1
ATOM 2485 N N . GLY B 1 146 ? -20.312 3.01 9.438 1 98 146 GLY B N 1
ATOM 2486 C CA . GLY B 1 146 ? -21.359 3.729 8.734 1 98 146 GLY B CA 1
ATOM 2487 C C . GLY B 1 146 ? -20.969 4.105 7.312 1 98 146 GLY B C 1
ATOM 2488 O O . GLY B 1 146 ? -21.641 4.93 6.684 1 98 146 GLY B O 1
ATOM 2489 N N . ALA B 1 147 ? -19.953 3.52 6.812 1 98.69 147 ALA B N 1
ATOM 2490 C CA . ALA B 1 147 ? -19.562 3.812 5.438 1 98.69 147 ALA B CA 1
ATOM 2491 C C . ALA B 1 147 ? -20.641 3.346 4.457 1 98.69 147 ALA B C 1
ATOM 2493 O O . ALA B 1 147 ? -21.219 2.277 4.633 1 98.69 147 ALA B O 1
ATOM 2494 N N . ASN B 1 148 ? -20.875 4.133 3.426 1 98.56 148 ASN B N 1
ATOM 2495 C CA . ASN B 1 148 ? -21.734 3.77 2.303 1 98.56 148 ASN B CA 1
ATOM 2496 C C . ASN B 1 148 ? -20.938 3.129 1.172 1 98.56 148 ASN B C 1
ATOM 2498 O O . ASN B 1 148 ? -20.281 3.826 0.395 1 98.56 148 ASN B O 1
ATOM 2502 N N . LEU B 1 149 ? -21.016 1.866 0.977 1 98.19 149 LEU B N 1
ATOM 2503 C CA . LEU B 1 149 ? -20.203 1.124 0.026 1 98.19 149 LEU B CA 1
ATOM 2504 C C . LEU B 1 149 ? -20.781 1.209 -1.379 1 98.19 149 LEU B C 1
ATOM 2506 O O . LEU B 1 149 ? -20.172 0.738 -2.342 1 98.19 149 LEU B O 1
ATOM 2510 N N . SER B 1 150 ? -21.875 1.906 -1.564 1 97.69 150 SER B N 1
ATOM 2511 C CA . SER B 1 150 ? -22.547 1.957 -2.854 1 97.69 150 SER B CA 1
ATOM 2512 C C . SER B 1 150 ? -22.172 3.209 -3.635 1 97.69 150 SER B C 1
ATOM 2514 O O . SER B 1 150 ? -22.547 3.363 -4.797 1 97.69 150 SER B O 1
ATOM 2516 N N . LEU B 1 151 ? -21.484 4.105 -2.971 1 98.31 151 LEU B N 1
ATOM 2517 C CA . LEU B 1 151 ? -21.062 5.316 -3.664 1 98.31 151 LEU B CA 1
ATOM 2518 C C . LEU B 1 151 ? -20.234 4.977 -4.898 1 98.31 151 LEU B C 1
ATOM 2520 O O . LEU B 1 151 ? -19.562 3.943 -4.938 1 98.31 151 LEU B O 1
ATOM 2524 N N . SER B 1 152 ? -20.281 5.816 -5.938 1 98.56 152 SER B N 1
ATOM 2525 C CA . SER B 1 152 ? -19.484 5.668 -7.156 1 98.56 152 SER B CA 1
ATOM 2526 C C . SER B 1 152 ? -18.594 6.879 -7.379 1 98.56 152 SER B C 1
ATOM 2528 O O . SER B 1 152 ? -18.938 8 -7.004 1 98.56 152 SER B O 1
ATOM 2530 N N . ASP B 1 153 ? -17.484 6.633 -7.914 1 98.62 153 ASP B N 1
ATOM 2531 C CA . ASP B 1 153 ? -16.641 7.75 -8.328 1 98.62 153 ASP B CA 1
ATOM 2532 C C . ASP B 1 153 ? -17.125 8.336 -9.656 1 98.62 153 ASP B C 1
ATOM 2534 O O . ASP B 1 153 ? -18.172 7.957 -10.164 1 98.62 153 ASP B O 1
ATOM 2538 N N . LYS B 1 154 ? -16.438 9.273 -10.203 1 98.62 154 LYS B N 1
ATOM 2539 C CA . LYS B 1 154 ? -16.891 10 -11.383 1 98.62 154 LYS B CA 1
ATOM 2540 C C . LYS B 1 154 ? -16.828 9.117 -12.625 1 98.62 154 LYS B C 1
ATOM 2542 O O . LYS B 1 154 ? -17.438 9.438 -13.648 1 98.62 154 LYS B O 1
ATOM 2547 N N . LYS B 1 155 ? -16.094 8.039 -12.594 1 98.25 155 LYS B N 1
ATOM 2548 C CA . LYS B 1 155 ? -16.016 7.082 -13.695 1 98.25 155 LYS B CA 1
ATOM 2549 C C . LYS B 1 155 ? -17.078 5.996 -13.547 1 98.25 155 LYS B C 1
ATOM 2551 O O . LYS B 1 155 ? -17.141 5.066 -14.359 1 98.25 155 LYS B O 1
ATOM 2556 N N . GLY B 1 156 ? -17.781 6.023 -12.469 1 98.44 156 GLY B N 1
ATOM 2557 C CA . GLY B 1 156 ? -18.844 5.066 -12.234 1 98.44 156 GLY B CA 1
ATOM 2558 C C . GLY B 1 156 ? -18.406 3.865 -11.422 1 98.44 156 GLY B C 1
ATOM 2559 O O . GLY B 1 156 ? -19.188 2.932 -11.219 1 98.44 156 GLY B O 1
ATOM 2560 N N . ASN B 1 157 ? -17.172 3.844 -10.93 1 98.5 157 ASN B N 1
ATOM 2561 C CA . ASN B 1 157 ? -16.688 2.721 -10.141 1 98.5 157 ASN B CA 1
ATOM 2562 C C . ASN B 1 157 ? -17.172 2.795 -8.695 1 98.5 157 ASN B C 1
ATOM 2564 O O . ASN B 1 157 ? -17.109 3.857 -8.07 1 98.5 157 ASN B O 1
ATOM 2568 N N . SER B 1 158 ? -17.625 1.639 -8.211 1 98.5 158 SER B N 1
ATOM 2569 C CA . SER B 1 158 ? -17.906 1.452 -6.793 1 98.5 158 SER B CA 1
ATOM 2570 C C . SER B 1 158 ? -16.844 0.59 -6.121 1 98.5 158 SER B C 1
ATOM 2572 O O . SER B 1 158 ? -15.969 0.048 -6.789 1 98.5 158 SER B O 1
ATOM 2574 N N . ALA B 1 159 ? -16.938 0.53 -4.801 1 98.69 159 ALA B N 1
ATOM 2575 C CA . ALA B 1 159 ? -16.047 -0.388 -4.094 1 98.69 159 ALA B CA 1
ATOM 2576 C C . ALA B 1 159 ? -16.156 -1.802 -4.656 1 98.69 159 ALA B C 1
ATOM 2578 O O . ALA B 1 159 ? -15.141 -2.463 -4.895 1 98.69 159 ALA B O 1
ATOM 2579 N N . ALA B 1 160 ? -17.375 -2.229 -5.004 1 98.44 160 ALA B N 1
ATOM 2580 C CA . ALA B 1 160 ? -17.609 -3.578 -5.516 1 98.44 160 ALA B CA 1
ATOM 2581 C C . ALA B 1 160 ? -16.984 -3.748 -6.902 1 98.44 160 ALA B C 1
ATOM 2583 O O . ALA B 1 160 ? -16.312 -4.746 -7.164 1 98.44 160 ALA B O 1
ATOM 2584 N N . THR B 1 161 ? -17.203 -2.773 -7.766 1 98.12 161 THR B N 1
ATOM 2585 C CA . THR B 1 161 ? -16.688 -2.9 -9.125 1 98.12 161 THR B CA 1
ATOM 2586 C C . THR B 1 161 ? -15.156 -2.84 -9.125 1 98.12 161 THR B C 1
ATOM 2588 O O . THR B 1 161 ? -14.5 -3.52 -9.922 1 98.12 161 THR B O 1
ATOM 2591 N N . LEU B 1 162 ? -14.562 -2.066 -8.219 1 97.56 162 LEU B N 1
ATOM 2592 C CA . LEU B 1 162 ? -13.109 -1.987 -8.133 1 97.56 162 LEU B CA 1
ATOM 2593 C C . LEU B 1 162 ? -12.523 -3.312 -7.656 1 97.56 162 LEU B C 1
ATOM 2595 O O . LEU B 1 162 ? -11.5 -3.768 -8.18 1 97.56 162 LEU B O 1
ATOM 2599 N N . ALA B 1 163 ? -13.109 -3.873 -6.68 1 96.94 163 ALA B N 1
ATOM 2600 C CA . ALA B 1 163 ? -12.68 -5.195 -6.234 1 96.94 163 ALA B CA 1
ATOM 2601 C C . ALA B 1 163 ? -12.734 -6.203 -7.379 1 96.94 163 ALA B C 1
ATOM 2603 O O . ALA B 1 163 ? -11.797 -6.977 -7.578 1 96.94 163 ALA B O 1
ATOM 2604 N N . LYS B 1 164 ? -13.797 -6.172 -8.117 1 95.06 164 LYS B N 1
ATOM 2605 C CA . LYS B 1 164 ? -13.977 -7.082 -9.242 1 95.06 164 LYS B CA 1
ATOM 2606 C C . LYS B 1 164 ? -12.906 -6.855 -10.312 1 95.06 164 LYS B C 1
ATOM 2608 O O . LYS B 1 164 ? -12.367 -7.816 -10.859 1 95.06 164 LYS B O 1
ATOM 2613 N N . GLN B 1 165 ? -12.672 -5.617 -10.57 1 93.75 165 GLN B N 1
ATOM 2614 C CA . GLN B 1 165 ? -11.664 -5.258 -11.562 1 93.75 165 GLN B CA 1
ATOM 2615 C C . GLN B 1 165 ? -10.289 -5.797 -11.164 1 93.75 165 GLN B C 1
ATOM 2617 O O . GLN B 1 165 ? -9.453 -6.074 -12.031 1 93.75 165 GLN B O 1
ATOM 2622 N N . GLN B 1 166 ? -10.102 -5.98 -9.883 1 91.69 166 GLN B N 1
ATOM 2623 C CA . GLN B 1 166 ? -8.844 -6.527 -9.398 1 91.69 166 GLN B CA 1
ATOM 2624 C C . GLN B 1 166 ? -8.891 -8.055 -9.344 1 91.69 166 GLN B C 1
ATOM 2626 O O . GLN B 1 166 ? -7.988 -8.688 -8.797 1 91.69 166 GLN B O 1
ATOM 2631 N N . GLY B 1 167 ? -9.977 -8.648 -9.789 1 89.5 167 GLY B N 1
ATOM 2632 C CA . GLY B 1 167 ? -10.133 -10.094 -9.797 1 89.5 167 GLY B CA 1
ATOM 2633 C C . GLY B 1 167 ? -10.602 -10.648 -8.469 1 89.5 167 GLY B C 1
ATOM 2634 O O . GLY B 1 167 ? -10.578 -11.859 -8.25 1 89.5 167 GLY B O 1
ATOM 2635 N N . ASN B 1 168 ? -10.883 -9.797 -7.602 1 94.12 168 ASN B N 1
ATOM 2636 C CA . ASN B 1 168 ? -11.375 -10.219 -6.297 1 94.12 168 ASN B CA 1
ATOM 2637 C C . ASN B 1 168 ? -12.898 -10.352 -6.289 1 94.12 168 ASN B C 1
ATOM 2639 O O . ASN B 1 168 ? -13.586 -9.555 -5.645 1 94.12 168 ASN B O 1
ATOM 2643 N N . THR B 1 169 ? -13.414 -11.352 -6.922 1 92.5 169 THR B N 1
ATOM 2644 C CA . THR B 1 169 ? -14.844 -11.562 -7.098 1 92.5 169 THR B CA 1
ATOM 2645 C C . THR B 1 169 ? -15.523 -11.828 -5.754 1 92.5 169 THR B C 1
ATOM 2647 O O . THR B 1 169 ? -16.625 -11.352 -5.512 1 92.5 169 THR B O 1
ATOM 2650 N N . SER B 1 170 ? -14.82 -12.531 -4.938 1 93.94 170 SER B N 1
ATOM 2651 C CA . SER B 1 170 ? -15.398 -12.844 -3.635 1 93.94 170 SER B CA 1
ATOM 2652 C C . SER B 1 170 ? -15.625 -11.578 -2.816 1 93.94 170 SER B C 1
ATOM 2654 O O . SER B 1 170 ? -16.672 -11.422 -2.186 1 93.94 170 SER B O 1
ATOM 2656 N N . LEU B 1 171 ? -14.641 -10.742 -2.844 1 96.38 171 LEU B N 1
ATOM 2657 C CA . LEU B 1 171 ? -14.812 -9.477 -2.137 1 96.38 171 LEU B CA 1
ATOM 2658 C C . LEU B 1 171 ? -15.93 -8.648 -2.766 1 96.38 171 LEU B C 1
ATOM 2660 O O . LEU B 1 171 ? -16.734 -8.039 -2.055 1 96.38 171 LEU B O 1
ATOM 2664 N N . SER B 1 172 ? -15.938 -8.602 -4.066 1 97.25 172 SER B N 1
ATOM 2665 C CA . SER B 1 172 ? -16.984 -7.883 -4.777 1 97.25 172 SER B CA 1
ATOM 2666 C C . SER B 1 172 ? -18.375 -8.375 -4.355 1 97.25 172 SER B C 1
ATOM 2668 O O . SER B 1 172 ? -19.266 -7.566 -4.066 1 97.25 172 SER B O 1
ATOM 2670 N N . GLU B 1 173 ? -18.547 -9.586 -4.324 1 96.88 173 GLU B N 1
ATOM 2671 C CA . GLU B 1 173 ? -19.828 -10.188 -3.941 1 96.88 173 GLU B CA 1
ATOM 2672 C C . GLU B 1 173 ? -20.172 -9.875 -2.486 1 96.88 173 GLU B C 1
ATOM 2674 O O . GLU B 1 173 ? -21.312 -9.594 -2.158 1 96.88 173 GLU B O 1
ATOM 2679 N N . TRP B 1 174 ? -19.172 -9.984 -1.708 1 97.19 174 TRP B N 1
ATOM 2680 C CA . TRP B 1 174 ? -19.391 -9.641 -0.307 1 97.19 174 TRP B CA 1
ATOM 2681 C C . TRP B 1 174 ? -19.891 -8.203 -0.165 1 97.19 174 TRP B C 1
ATOM 2683 O O . TRP B 1 174 ? -20.859 -7.941 0.541 1 97.19 174 TRP B O 1
ATOM 2693 N N . ILE B 1 175 ? -19.203 -7.266 -0.848 1 98.44 175 ILE B N 1
ATOM 2694 C CA . ILE B 1 175 ? -19.578 -5.855 -0.787 1 98.44 175 ILE B CA 1
ATOM 2695 C C . ILE B 1 175 ? -21.031 -5.688 -1.254 1 98.44 175 ILE B C 1
ATOM 2697 O O . ILE B 1 175 ? -21.812 -4.992 -0.608 1 98.44 175 ILE B O 1
ATOM 2701 N N . THR B 1 176 ? -21.359 -6.316 -2.328 1 97.31 176 THR B N 1
ATOM 2702 C CA . THR B 1 176 ? -22.688 -6.219 -2.908 1 97.31 176 THR B CA 1
ATOM 2703 C C . THR B 1 176 ? -23.734 -6.758 -1.941 1 97.31 176 THR B C 1
ATOM 2705 O O . THR B 1 176 ? -24.859 -6.242 -1.878 1 97.31 176 THR B O 1
ATOM 2708 N N . SER B 1 177 ? -23.328 -7.691 -1.205 1 96.75 177 SER B N 1
ATOM 2709 C CA . SER B 1 177 ? -24.266 -8.32 -0.28 1 96.75 177 SER B CA 1
ATOM 2710 C C . SER B 1 177 ? -24.516 -7.434 0.936 1 96.75 177 SER B C 1
ATOM 2712 O O . SER B 1 177 ? -25.469 -7.652 1.684 1 96.75 177 SER B O 1
ATOM 2714 N N . GLN B 1 178 ? -23.625 -6.512 1.16 1 94.19 178 GLN B N 1
ATOM 2715 C CA . GLN B 1 178 ? -23.781 -5.613 2.299 1 94.19 178 GLN B CA 1
ATOM 2716 C C . GLN B 1 178 ? -24.766 -4.488 1.98 1 94.19 178 GLN B C 1
ATOM 2718 O O . GLN B 1 178 ? -25.188 -3.758 2.877 1 94.19 178 GLN B O 1
ATOM 2723 N N . ARG B 1 179 ? -24.938 -4.352 0.695 1 77.75 179 ARG B N 1
ATOM 2724 C CA . ARG B 1 179 ? -25.844 -3.293 0.26 1 77.75 179 ARG B CA 1
ATOM 2725 C C . ARG B 1 179 ? -27.266 -3.547 0.755 1 77.75 179 ARG B C 1
ATOM 2727 O O . ARG B 1 179 ? -27.781 -4.664 0.648 1 77.75 179 ARG B O 1
ATOM 2734 N N . LYS B 1 180 ? -27.656 -2.807 1.789 1 56.31 180 LYS B N 1
ATOM 2735 C CA . LYS B 1 180 ? -29.062 -2.822 2.174 1 56.31 180 LYS B CA 1
ATOM 2736 C C . LYS B 1 180 ? -29.953 -2.344 1.03 1 56.31 180 LYS B C 1
ATOM 2738 O O . LYS B 1 180 ? -29.516 -1.547 0.194 1 56.31 180 LYS B O 1
#

pLDDT: mean 91.12, std 16.09, range [34.88, 98.94]

Organism: Scandinavium goeteborgense (NCBI:txid1851514)

Foldseek 3Di:
DPPPPPPPPPPPPPPPPLPQQECDPVCLVCLQVQVQVSVVVSVVSHYDQCDADPFQDGSLLNNLLNVNLVNNLVSVVVPHQQLRATNVFDGSLLSCLLVLPQSSNVSSLVRVNDDQCDATPQGDGSLLNNLLVVNLVSNVVSVVSPYDQCTAGNVGDTSLNNNVVNVNNVSSVVSVVSHD/DPPPPPPPPPPPPPPPPLPQQECDPVCLVCLQVQVQVSVVVSVVSHYDQCDADPFQDGSLLNNLLNVNLVNNLVSVVVPHQQLRATNVFDGSLLSCLLVLPQSSNVSSLVRVNDDQCDATPQGDGSLLNNLLVVNLVSNVVSVVSPYDQCTAGNVGDTSLNNNVVNVNNVSSVVSVVSHD

Sequence (360 aa):
MKIMKYTACICFIFFAHSAIASLTPEVIDAARYGEVKIIKKAIASGIDINETDSHGYTLLILATYHGQYTTVKYLLSQGADPSILDHHGRSALMGAAFKGDLNAAKIILKDPRANINQQNEVGQTAAMYAALFGHKAFLAYLLKQGANLSLSDKKGNSAATLAKQQGNTSLSEWITSQRKMKIMKYTACICFIFFAHSAIASLTPEVIDAARYGEVKIIKKAIASGIDINETDSHGYTLLILATYHGQYTTVKYLLSQGADPSILDHHGRSALMGAAFKGDLNAAKIILKDPRANINQQNEVGQTAAMYAALFGHKAFLAYLLKQGANLSLSDKKGNSAATLAKQQGNTSLSEWITSQRK

Secondary structure (DSSP, 8-state):
------------------------HHHHHHHHHT-HHHHHHHHHTT--TT---TTS--HHHHHHHTT-HHHHHHHHHTT--TT---TTS--HHHHHHHHT-HHHHHHHTTSTT--TT---TT---HHHHHHHTT-HHHHHHHHHTT--TT-B-TTS-BHHHHHHHTT-HHHHHHHHHH--/------------------------HHHHHHHHHT-HHHHHHHHHTT--TT---TTS--HHHHHHHTT-HHHHHHHHHTT--TT---TTS--HHHHHHHHT-HHHHHHHTTSTT--TT---TT---HHHHHHHTT-HHHHHHHHHTT--TT-B-TTS-BHHHHHHHTT-HHHHHHHHHH--

InterPro domains:
  IPR002110 Ankyrin repeat [PF00023] (123-154)
  IPR002110 Ankyrin repeat [PF12796] (29-120)
  IPR002110 Ankyrin repeat [PS50088] (55-87)
  IPR002110 Ankyrin repeat [PS50088] (122-154)
  IPR002110 Ankyrin repeat [SM00248] (22-51)
  IPR002110 Ankyrin repeat [SM00248] (55-84)
  IPR002110 Ankyrin repeat [SM00248] (88-118)
  IPR002110 Ankyrin repeat [SM00248] (122-151)
  IPR036770 Ankyrin repeat-containing domain superfamily [G3DSA:1.25.40.20] (16-180)
  IPR036770 Ankyrin repeat-containing domain superfamily [SSF48403] (28-173)

Nearest PDB structures (foldseek):
  3b95-assembly2_B  TM=9.360E-01  e=1.290E-08  Homo sapiens
  6by9-assembly1_A  TM=9.368E-01  e=8.310E-08  Homo sapiens
  2he0-assembly1_B  TM=9.187E-01  e=1.014E-05  Homo sapiens
  6kyh-assembly4_D  TM=7.812E-01  e=8.742E-07  Mus musculus
  5g4x-assembly1_A  TM=6.084E-01  e=5.354E-07  Rattus norvegicus

Solvent-accessible surface area (backbone atoms only — not comparable to full-atom values): 19683 Å² total; per-residue (Å²): 134,84,77,77,79,77,76,78,74,76,75,75,72,72,72,71,70,70,72,72,43,67,93,41,73,67,51,53,47,22,26,45,68,43,36,48,69,57,45,52,51,45,50,72,61,54,30,63,68,69,50,53,51,100,61,33,41,24,52,52,35,38,6,41,68,50,67,16,60,70,39,33,53,50,38,50,75,72,62,41,66,56,71,55,50,26,74,86,49,39,25,34,56,31,42,20,22,56,71,46,38,52,68,54,40,58,58,51,66,67,38,85,76,41,57,72,68,46,54,37,94,61,32,52,31,28,54,34,36,10,25,51,68,62,26,57,71,46,41,53,51,41,45,76,74,63,39,67,66,77,53,49,23,76,87,63,47,24,22,32,54,36,11,36,74,64,69,33,52,68,59,15,51,52,50,58,65,64,58,125,134,84,79,77,79,77,75,76,76,76,73,75,73,73,71,73,69,70,72,72,43,66,91,41,73,67,51,52,47,22,27,43,69,43,36,47,70,57,48,51,52,45,49,72,61,54,31,62,68,69,50,53,52,99,60,34,40,24,50,52,35,38,5,42,69,50,68,16,60,71,37,32,52,50,38,49,75,73,62,40,66,57,70,56,50,24,74,85,49,40,24,34,55,30,43,20,22,56,70,48,38,52,67,53,40,58,58,52,66,67,39,86,76,43,59,74,70,47,54,36,95,60,32,50,31,26,56,33,35,11,25,51,68,61,26,57,70,45,42,53,53,42,44,75,73,65,39,68,65,77,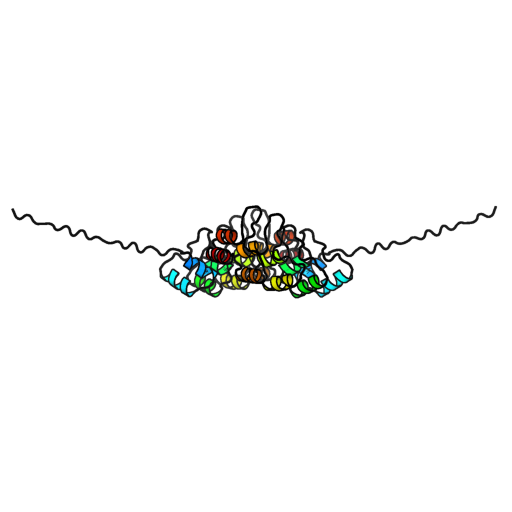54,48,22,77,86,62,47,25,22,33,53,35,10,36,74,64,67,34,52,68,58,15,51,51,50,57,65,65,57,125